Protein AF-A0A7J0FTE4-F1 (afdb_monomer_lite)

pLDDT: mean 81.83, std 13.97, range [27.72, 96.5]

Sequence (304 aa):
MAATTTTPLSLSLQNKEEFRCHACGKIPRGKFAFRCDLCEFGLDVCCASLVPEKVDGVGDGELSYQRLKFVGHEHELLVCYKGIESFEVSCSACELPFQIEDSIYVCLECKLLLHKPCAELPLTINHPFHPRHRLVLFTQIPPGERFTRCKGCLRDFEAGFTYRCVECNFLLGTGCASLVPRKFAFHEHPLALFEKTNFNCSKCRCRKCTSVLRCVLCGFNIHLHCFPDLPEVVVGGRYHRHALRLTKTPVQDYEVESDDAEFYCDKCEQERSLPDPTYSCQEGHYVAHVQCMVSKVTNELAPF

Organism: NCBI:txid165716

Secondary structure (DSSP, 8-state):
------PPEEEEE---TT---TTT-SPPSSSEEEEESSSS-EEEHHHHTEEEPB-TT-TTS---B-EEEETTEEEEEEEEEESSS----B-TTT-PBP-TT--EEEETTTTEEEEHHHHT--SEE--TTSTTSPEEEESSPPTT----B-TTT-PBPSSS-EEEETTTTEEEEHHHHT---EEETTEEEEEEEE-S--PPPTTT-----S-EEE-TTT--EEEGGG-TT--SEEE-TTS--SEEEEE-S---SSSS--TT--EE-TTT--EE-TTS-EEEESSSS-EEEHHHHHTTHHHH----

Structure (mmCIF, N/CA/C/O backbone):
data_AF-A0A7J0FTE4-F1
#
_entry.id   AF-A0A7J0FTE4-F1
#
loop_
_atom_site.group_PDB
_atom_site.id
_atom_site.type_symbol
_atom_site.label_atom_id
_atom_site.label_alt_id
_atom_site.label_comp_id
_atom_site.label_asym_id
_atom_site.label_entity_id
_atom_site.label_seq_id
_atom_site.pdbx_PDB_ins_code
_atom_site.Cartn_x
_atom_site.Cartn_y
_atom_site.Cartn_z
_atom_site.occupancy
_atom_site.B_iso_or_equiv
_atom_site.auth_seq_id
_atom_site.auth_comp_id
_atom_site.auth_asym_id
_atom_site.auth_atom_id
_atom_site.pdbx_PDB_model_num
ATOM 1 N N . MET A 1 1 ? -36.943 3.111 28.826 1.00 32.03 1 MET A N 1
ATOM 2 C CA . MET A 1 1 ? -36.146 4.277 28.401 1.00 32.03 1 MET A CA 1
ATOM 3 C C . MET A 1 1 ? -34.885 4.306 29.248 1.00 32.03 1 MET A C 1
ATOM 5 O O . MET A 1 1 ? -34.926 4.804 30.364 1.00 32.03 1 MET A O 1
ATOM 9 N N . ALA A 1 2 ? -33.814 3.655 28.794 1.00 28.86 2 ALA A N 1
ATOM 10 C CA . ALA A 1 2 ? -32.515 3.783 29.444 1.00 28.86 2 ALA A CA 1
ATOM 11 C C . ALA A 1 2 ? -31.840 5.003 28.819 1.00 28.86 2 ALA A C 1
ATOM 13 O O . ALA A 1 2 ? -31.528 4.982 27.634 1.00 28.86 2 ALA A O 1
ATOM 14 N N . ALA A 1 3 ? -31.697 6.082 29.586 1.00 30.34 3 ALA A N 1
ATOM 15 C CA . ALA A 1 3 ? -30.888 7.213 29.166 1.00 30.34 3 ALA A CA 1
ATOM 16 C C . ALA A 1 3 ? -29.463 6.697 28.930 1.00 30.34 3 ALA A C 1
ATOM 18 O O . ALA A 1 3 ? -28.827 6.194 29.857 1.00 30.34 3 ALA A O 1
ATOM 19 N N . THR A 1 4 ? -28.970 6.778 27.697 1.00 38.91 4 THR A N 1
ATOM 20 C CA . THR A 1 4 ? -27.554 6.578 27.396 1.00 38.91 4 THR A CA 1
ATOM 21 C C . THR A 1 4 ? -26.787 7.714 28.058 1.00 38.91 4 THR A C 1
ATOM 23 O O . THR A 1 4 ? -26.637 8.796 27.495 1.00 38.91 4 THR A O 1
ATOM 26 N N . THR A 1 5 ? -26.357 7.506 29.300 1.00 43.00 5 THR A N 1
ATOM 27 C CA . THR A 1 5 ? -25.482 8.433 30.012 1.00 43.00 5 THR A CA 1
ATOM 28 C C . THR A 1 5 ? -24.160 8.505 29.260 1.00 43.00 5 THR A C 1
ATOM 30 O O . THR A 1 5 ? -23.347 7.585 29.332 1.00 43.00 5 THR A O 1
ATOM 33 N N . THR A 1 6 ? -23.950 9.585 28.508 1.00 57.72 6 THR A N 1
ATOM 34 C CA . THR A 1 6 ? -22.661 9.897 27.891 1.00 57.72 6 THR A CA 1
ATOM 35 C C . THR A 1 6 ? -21.681 10.260 28.998 1.00 57.72 6 THR A C 1
ATOM 37 O O . THR A 1 6 ? -21.724 11.361 29.547 1.00 57.72 6 THR A O 1
ATOM 40 N N . THR A 1 7 ? -20.822 9.321 29.373 1.00 63.66 7 THR A N 1
ATOM 41 C CA . THR A 1 7 ? -19.751 9.567 30.340 1.00 63.66 7 THR A CA 1
ATOM 42 C C . THR A 1 7 ? -18.600 10.277 29.630 1.00 63.66 7 THR A C 1
ATOM 44 O O . THR A 1 7 ? -18.080 9.721 28.657 1.00 63.66 7 THR A O 1
ATOM 47 N N . PRO A 1 8 ? -18.204 11.487 30.058 1.00 75.38 8 PRO A N 1
ATOM 48 C CA . PRO A 1 8 ? -17.122 12.220 29.413 1.00 75.38 8 PRO A CA 1
ATOM 49 C C . PRO A 1 8 ? -15.786 11.489 29.593 1.00 75.38 8 PRO A C 1
ATOM 51 O O . PRO A 1 8 ? -15.567 10.806 30.593 1.00 75.38 8 PRO A O 1
ATOM 54 N N . LEU A 1 9 ? -14.891 11.641 28.617 1.00 82.44 9 LEU A N 1
ATOM 55 C CA . LEU A 1 9 ? -13.509 11.185 28.741 1.00 82.44 9 LEU A CA 1
ATOM 56 C C . LEU A 1 9 ? -12.659 12.289 29.368 1.00 82.44 9 LEU A C 1
ATOM 58 O O . LEU A 1 9 ? -12.754 13.451 28.967 1.00 82.44 9 LEU A O 1
ATOM 62 N N . SER A 1 10 ? -11.794 11.918 30.305 1.00 85.44 10 SER A N 1
ATOM 63 C CA . SER A 1 10 ? -10.824 12.808 30.934 1.00 85.44 10 SER A CA 1
ATOM 64 C C . SER A 1 10 ? -9.456 12.671 30.251 1.00 85.44 10 SER A C 1
ATOM 66 O O . SER A 1 10 ? -9.029 11.580 29.858 1.00 85.44 10 SER A O 1
ATOM 68 N N . LEU A 1 11 ? -8.754 13.793 30.061 1.00 87.56 11 LEU A N 1
ATOM 69 C CA . LEU A 1 11 ? -7.378 13.777 29.565 1.00 87.56 11 LEU A CA 1
ATOM 70 C C . LEU A 1 11 ? -6.446 13.373 30.710 1.00 87.56 11 LEU A C 1
ATOM 72 O O . LEU A 1 11 ? -6.420 14.026 31.752 1.00 87.56 11 LEU A O 1
ATOM 76 N N . SER A 1 12 ? -5.655 12.321 30.509 1.00 82.00 12 SER A N 1
ATOM 77 C CA . SER A 1 12 ? -4.765 11.776 31.538 1.00 82.00 12 SER A CA 1
ATOM 78 C C . SER A 1 12 ? -3.353 11.519 31.010 1.00 82.00 12 SER A C 1
ATOM 80 O O . SER A 1 12 ? -3.147 11.263 29.818 1.00 82.00 12 SER A O 1
ATOM 82 N N . LEU A 1 13 ? -2.371 11.588 31.916 1.00 79.12 13 LEU A N 1
ATOM 83 C CA . LEU A 1 13 ? -0.984 11.226 31.629 1.00 79.12 13 LEU A CA 1
ATOM 84 C C . LEU A 1 13 ? -0.836 9.694 31.604 1.00 79.12 13 LEU A C 1
ATOM 86 O O . LEU A 1 13 ? -1.274 8.988 32.516 1.00 79.12 13 LEU A O 1
ATOM 90 N N . GLN A 1 14 ? -0.202 9.165 30.562 1.00 68.94 14 GLN A N 1
ATOM 91 C CA . GLN A 1 14 ? 0.113 7.752 30.430 1.00 68.94 14 GLN A CA 1
ATOM 92 C C . GLN A 1 14 ? 1.360 7.404 31.237 1.00 68.94 14 GLN A C 1
ATOM 94 O O . GLN A 1 14 ? 2.480 7.689 30.827 1.00 68.94 14 GLN A O 1
ATOM 99 N N . ASN A 1 15 ? 1.150 6.722 32.361 1.00 65.00 15 ASN A N 1
ATOM 100 C CA . ASN A 1 15 ? 2.228 6.173 33.189 1.00 65.00 15 ASN A CA 1
ATOM 101 C C . ASN A 1 15 ? 2.544 4.696 32.875 1.00 65.00 15 ASN A C 1
ATOM 103 O O . ASN A 1 15 ? 3.344 4.090 33.578 1.00 65.00 15 ASN A O 1
ATOM 107 N N . LYS A 1 16 ? 1.887 4.089 31.875 1.00 56.56 16 LYS A N 1
ATOM 108 C CA . LYS A 1 16 ? 2.019 2.661 31.537 1.00 56.56 16 LYS A CA 1
ATOM 109 C C . LYS A 1 16 ? 2.320 2.471 30.053 1.00 56.56 16 LYS A C 1
ATOM 111 O O . LYS A 1 16 ? 1.592 3.006 29.224 1.00 56.56 16 LYS A O 1
ATOM 116 N N . GLU A 1 17 ? 3.304 1.627 29.753 1.00 59.12 17 GLU A N 1
ATOM 117 C CA . GLU A 1 17 ? 3.683 1.199 28.394 1.00 59.12 17 GLU A CA 1
ATOM 118 C C . GLU A 1 17 ? 2.654 0.250 27.730 1.00 59.12 17 GLU A C 1
ATOM 120 O O . GLU A 1 17 ? 2.786 -0.089 26.559 1.00 59.12 17 GLU A O 1
ATOM 125 N N . GLU A 1 18 ? 1.597 -0.164 28.443 1.00 70.50 18 GLU A N 1
ATOM 126 C CA . GLU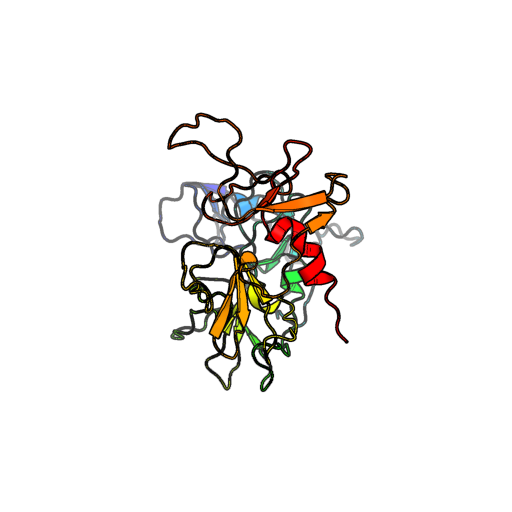 A 1 18 ? 0.667 -1.219 27.996 1.00 70.50 18 GLU A CA 1
ATOM 127 C C . GLU A 1 18 ? -0.678 -0.726 27.429 1.00 70.50 18 GLU A C 1
ATOM 129 O O . GLU A 1 18 ? -1.496 -1.533 26.984 1.00 70.50 18 GLU A O 1
ATOM 134 N N . PHE A 1 19 ? -0.963 0.581 27.430 1.00 84.31 19 PHE A N 1
ATOM 135 C CA . PHE A 1 19 ? -2.248 1.059 26.911 1.00 84.31 19 PHE A CA 1
ATOM 136 C C . PHE A 1 19 ? -2.304 0.988 25.379 1.00 84.31 19 PHE A C 1
ATOM 138 O O . PHE A 1 19 ? -1.463 1.552 24.678 1.00 84.31 19 PHE A O 1
ATOM 145 N N . ARG A 1 20 ? -3.372 0.381 24.854 1.00 89.88 20 ARG A N 1
ATOM 146 C CA . ARG A 1 20 ? -3.725 0.415 23.431 1.00 89.88 20 ARG A CA 1
ATOM 147 C C . ARG A 1 20 ? -4.990 1.230 23.223 1.00 89.88 20 ARG A C 1
ATOM 149 O O . ARG A 1 20 ? -5.983 1.033 23.922 1.00 89.88 20 ARG A O 1
ATOM 156 N N . CYS A 1 21 ? -4.961 2.112 22.231 1.00 91.81 21 CYS A N 1
ATOM 157 C CA . CYS A 1 21 ? -6.126 2.893 21.847 1.00 91.81 21 CYS A CA 1
ATOM 158 C C . CYS A 1 21 ? -7.290 1.976 21.443 1.00 91.81 21 CYS A C 1
ATOM 160 O O . CYS A 1 21 ? -7.109 1.043 20.658 1.00 91.81 21 CYS A O 1
ATOM 162 N N . HIS A 1 22 ? -8.492 2.260 21.944 1.00 93.06 22 HIS A N 1
ATOM 163 C CA . HIS A 1 22 ? -9.689 1.478 21.629 1.00 93.06 22 HIS A CA 1
ATOM 164 C C . HIS A 1 22 ? -10.230 1.721 20.217 1.00 93.06 22 HIS A C 1
ATOM 166 O O . HIS A 1 22 ? -10.986 0.894 19.728 1.00 93.06 22 HIS A O 1
ATOM 172 N N . ALA A 1 23 ? -9.823 2.795 19.537 1.00 93.44 23 ALA A N 1
ATOM 173 C CA . ALA A 1 23 ? -10.212 3.027 18.148 1.00 93.44 23 ALA A CA 1
ATOM 174 C C . ALA A 1 23 ? -9.241 2.392 17.144 1.00 93.44 23 ALA A C 1
ATOM 176 O O . ALA A 1 23 ? -9.689 1.750 16.204 1.00 93.44 23 ALA A O 1
ATOM 177 N N . CYS A 1 24 ? -7.923 2.542 17.329 1.00 92.19 24 CYS A N 1
ATOM 178 C CA . CYS A 1 24 ? -6.931 2.094 16.339 1.00 92.19 24 CYS A CA 1
ATOM 179 C C . CYS A 1 24 ? -6.069 0.897 16.765 1.00 92.19 24 CYS A C 1
ATOM 181 O O . CYS A 1 24 ? -5.248 0.421 15.982 1.00 92.19 24 CYS A O 1
ATOM 183 N N . GLY A 1 25 ? -6.171 0.450 18.020 1.00 89.81 25 GLY A N 1
ATOM 184 C CA . GLY A 1 25 ? -5.412 -0.686 18.556 1.00 89.81 25 GLY A CA 1
ATOM 185 C C . GLY A 1 25 ? -3.909 -0.433 18.748 1.00 89.81 25 GLY A C 1
ATOM 186 O O . GLY A 1 25 ? -3.205 -1.297 19.288 1.00 89.81 25 GLY A O 1
ATOM 187 N N . LYS A 1 26 ? -3.405 0.736 18.332 1.00 87.75 26 LYS A N 1
ATOM 188 C CA . LYS A 1 26 ? -1.998 1.136 18.456 1.00 87.75 26 LYS A CA 1
ATOM 189 C C . LYS A 1 26 ? -1.695 1.659 19.859 1.00 87.75 26 LYS A C 1
ATOM 191 O O . LYS A 1 26 ? -2.575 2.152 20.568 1.00 87.75 26 LYS A O 1
ATOM 196 N N . ILE A 1 27 ? -0.428 1.545 20.244 1.00 86.50 27 ILE A N 1
ATOM 197 C CA . ILE A 1 27 ? 0.107 2.199 21.440 1.00 86.50 27 ILE A CA 1
ATOM 198 C C . ILE A 1 27 ? 0.289 3.688 21.096 1.00 86.50 27 ILE A C 1
ATOM 200 O O . ILE A 1 27 ? 0.884 3.985 20.054 1.00 86.50 27 ILE A O 1
ATOM 204 N N . PRO A 1 28 ? -0.242 4.628 21.897 1.00 81.94 28 PRO A N 1
ATOM 205 C CA . PRO A 1 28 ? -0.080 6.055 21.645 1.00 81.94 28 PRO A CA 1
ATOM 206 C C . PRO A 1 28 ? 1.399 6.453 21.620 1.00 81.94 28 PRO A C 1
ATOM 208 O O . PRO A 1 28 ? 2.172 6.036 22.475 1.00 81.94 28 PRO A O 1
ATOM 211 N N . ARG A 1 29 ? 1.791 7.305 20.665 1.00 74.75 29 ARG A N 1
ATOM 212 C CA . ARG A 1 29 ? 3.157 7.860 20.606 1.00 74.75 29 ARG A CA 1
ATOM 213 C C . ARG A 1 29 ? 3.428 8.900 21.699 1.00 74.75 29 ARG A C 1
ATOM 215 O O . ARG A 1 29 ? 4.576 9.131 22.061 1.00 74.75 29 ARG A O 1
ATOM 222 N N . GLY A 1 30 ? 2.379 9.556 22.195 1.00 77.19 30 GLY A N 1
ATOM 223 C CA . GLY A 1 30 ? 2.465 10.624 23.189 1.00 77.19 30 GLY A CA 1
ATOM 224 C C . GLY A 1 30 ? 2.185 10.154 24.615 1.00 77.19 30 GLY A C 1
ATOM 225 O O . GLY A 1 30 ? 1.605 9.098 24.846 1.00 77.19 30 GLY A O 1
ATOM 226 N N . LYS A 1 31 ? 2.525 11.005 25.589 1.00 83.88 31 LYS A N 1
ATOM 227 C CA . LYS A 1 31 ? 2.251 10.768 27.018 1.00 83.88 31 LYS A CA 1
ATOM 228 C C . LYS A 1 31 ? 0.801 11.037 27.423 1.00 83.88 31 LYS A C 1
ATOM 230 O O . LYS A 1 31 ? 0.490 10.944 28.601 1.00 83.88 31 LYS A O 1
ATOM 235 N N . PHE A 1 32 ? -0.076 11.399 26.493 1.00 87.75 32 PHE A N 1
ATOM 236 C CA . PHE A 1 32 ? -1.451 11.792 26.790 1.00 87.75 32 PHE A CA 1
ATOM 237 C C . PHE A 1 32 ? -2.447 10.870 26.096 1.00 87.75 32 PHE A C 1
ATOM 239 O O . PHE A 1 32 ? -2.244 10.465 24.950 1.00 87.75 32 PHE A O 1
ATOM 246 N N . ALA A 1 33 ? -3.533 10.555 26.796 1.00 88.88 33 ALA A N 1
ATOM 247 C CA . ALA A 1 33 ? -4.677 9.837 26.249 1.00 88.88 33 ALA A CA 1
ATOM 248 C C . ALA A 1 33 ? -5.965 10.267 26.956 1.00 88.88 33 ALA A C 1
ATOM 250 O O . ALA A 1 33 ? -5.948 10.655 28.127 1.00 88.88 33 ALA A O 1
ATOM 251 N N . PHE A 1 34 ? -7.080 10.147 26.246 1.00 90.75 34 PHE A N 1
ATOM 252 C CA . PHE A 1 34 ? -8.413 10.324 26.802 1.00 90.75 34 PHE A CA 1
ATOM 253 C C . PHE A 1 34 ? -8.892 8.996 27.375 1.00 90.75 34 PHE A C 1
ATOM 255 O O . PHE A 1 34 ? -8.810 7.972 26.695 1.00 90.75 34 PHE A O 1
ATOM 262 N N . ARG A 1 35 ? -9.369 8.988 28.618 1.00 89.19 35 ARG A N 1
ATOM 263 C CA . ARG A 1 35 ? -9.839 7.773 29.294 1.00 89.19 35 ARG A CA 1
ATOM 264 C C . ARG A 1 35 ? -11.200 7.992 29.924 1.00 89.19 35 ARG A C 1
ATOM 266 O O . ARG A 1 35 ? -11.532 9.100 30.331 1.00 89.19 35 ARG A O 1
ATOM 273 N N . CYS A 1 36 ? -11.993 6.933 29.969 1.00 88.44 36 CYS A N 1
ATOM 274 C CA . CYS A 1 36 ? -13.207 6.921 30.760 1.00 88.44 36 CYS A CA 1
ATOM 275 C C . CYS A 1 36 ? -12.830 6.665 32.220 1.00 88.44 36 CYS A C 1
ATOM 277 O O . CYS A 1 36 ? -12.053 5.761 32.509 1.00 88.44 36 CYS A O 1
ATOM 279 N N . ASP A 1 37 ? -13.408 7.429 33.142 1.00 85.94 37 ASP A N 1
ATOM 280 C CA . ASP A 1 37 ? -13.159 7.224 34.573 1.00 85.94 37 ASP A CA 1
ATOM 281 C C . ASP A 1 37 ? -13.940 6.017 35.131 1.00 85.94 37 ASP A C 1
ATOM 283 O O . ASP A 1 37 ? -13.673 5.560 36.240 1.00 85.94 37 ASP A O 1
ATOM 287 N N . LEU A 1 38 ? -14.908 5.490 34.368 1.00 87.94 38 LEU A N 1
ATOM 288 C CA . LEU A 1 38 ? -15.796 4.403 34.796 1.00 87.94 38 LEU A CA 1
ATOM 289 C C . LEU A 1 38 ? -15.484 3.048 34.149 1.00 87.94 38 LEU A C 1
ATOM 291 O O . LEU A 1 38 ? -15.959 2.022 34.634 1.00 87.94 38 LEU A O 1
ATOM 295 N N . CYS A 1 39 ? -14.729 3.017 33.052 1.00 87.94 39 CYS A N 1
ATOM 296 C CA . CYS A 1 39 ? -14.368 1.778 32.367 1.00 87.94 39 CYS A CA 1
ATOM 297 C C . CYS A 1 39 ? -12.990 1.883 31.710 1.00 87.94 39 CYS A C 1
ATOM 299 O O . CYS A 1 39 ? -12.380 2.944 31.660 1.00 87.94 39 CYS A O 1
ATOM 301 N N . GLU A 1 40 ? -12.496 0.775 31.162 1.00 86.56 40 GLU A N 1
ATOM 302 C CA . GLU A 1 40 ? -11.163 0.721 30.547 1.00 86.56 40 GLU A CA 1
ATOM 303 C C . GLU A 1 40 ? -11.079 1.414 29.179 1.00 86.56 40 GLU A C 1
ATOM 305 O O . GLU A 1 40 ? -10.011 1.452 28.563 1.00 86.56 40 GLU A O 1
ATOM 310 N N . PHE A 1 41 ? -12.187 1.980 28.692 1.00 89.62 41 PHE A N 1
ATOM 311 C CA . PHE A 1 41 ? -12.212 2.660 27.410 1.00 89.62 41 PHE A CA 1
ATOM 312 C C . PHE A 1 41 ? -11.262 3.855 27.413 1.00 89.62 41 PHE A C 1
ATOM 314 O O . PHE A 1 41 ? -11.277 4.714 28.297 1.00 89.62 41 PHE A O 1
ATOM 321 N N . GLY A 1 42 ? -10.466 3.949 26.357 1.00 90.31 42 GLY A N 1
ATOM 322 C CA . GLY A 1 42 ? -9.630 5.110 26.144 1.00 90.31 42 GLY A CA 1
ATOM 323 C C . GLY A 1 42 ? -9.138 5.221 24.718 1.00 90.31 42 GLY A C 1
ATOM 324 O O . GLY A 1 42 ? -8.967 4.224 24.010 1.00 90.31 42 GLY A O 1
ATOM 325 N N . LEU A 1 43 ? -8.849 6.455 24.332 1.00 92.19 43 LEU A N 1
ATOM 326 C CA . LEU A 1 43 ? -8.418 6.850 23.004 1.00 92.19 43 LEU A CA 1
ATOM 327 C C . LEU A 1 43 ? -7.085 7.590 23.085 1.00 92.19 43 LEU A C 1
ATOM 329 O O . LEU A 1 43 ? -6.851 8.387 23.996 1.00 92.19 43 LEU A O 1
ATOM 333 N N . ASP A 1 44 ? -6.210 7.343 22.114 1.00 91.19 44 ASP A N 1
ATOM 334 C CA . ASP A 1 44 ? -5.103 8.264 21.866 1.00 91.19 44 ASP A CA 1
ATOM 335 C C . ASP A 1 44 ? -5.637 9.631 21.399 1.00 91.19 44 ASP A C 1
ATOM 337 O O . ASP A 1 44 ? -6.778 9.743 20.951 1.00 91.19 44 ASP A O 1
ATOM 341 N N . VAL A 1 45 ? -4.811 10.674 21.506 1.00 90.75 45 VAL A N 1
ATOM 342 C CA . VAL A 1 45 ? -5.209 12.053 21.177 1.00 90.75 45 VAL A CA 1
ATOM 343 C C . VAL A 1 45 ? -5.684 12.198 19.725 1.00 90.75 45 VAL A C 1
ATOM 345 O O . VAL A 1 45 ? -6.659 12.907 19.486 1.00 90.75 45 VAL A O 1
ATOM 348 N N . CYS A 1 46 ? -5.062 11.505 18.764 1.00 91.62 46 CYS A N 1
ATOM 349 C CA . CYS A 1 46 ? -5.505 11.547 17.369 1.00 91.62 46 CYS A CA 1
ATOM 350 C C . CYS A 1 46 ? -6.882 10.891 17.233 1.00 91.62 46 CYS A C 1
ATOM 352 O O . CYS A 1 46 ? -7.799 11.500 16.689 1.00 91.62 46 CYS A O 1
ATOM 354 N N . CYS A 1 47 ? -7.077 9.690 17.777 1.00 93.50 47 CYS A N 1
ATOM 355 C CA . CYS A 1 47 ? -8.373 9.014 17.696 1.00 93.50 47 CYS A CA 1
ATOM 356 C C . CYS A 1 47 ? -9.488 9.739 18.462 1.00 93.50 47 CYS A C 1
ATOM 358 O O . CYS A 1 47 ? -10.634 9.700 18.027 1.00 93.50 47 CYS A O 1
ATOM 360 N N . ALA A 1 48 ? -9.173 10.420 19.566 1.00 92.56 48 ALA A N 1
ATOM 361 C CA . ALA A 1 48 ? -10.132 11.245 20.303 1.00 92.56 48 ALA A CA 1
ATOM 362 C C . ALA A 1 48 ? -10.567 12.497 19.523 1.00 92.56 48 ALA A C 1
ATOM 364 O O . ALA A 1 48 ? -11.634 13.039 19.791 1.00 92.56 48 ALA A O 1
ATOM 365 N N . SER A 1 49 ? -9.758 12.944 18.557 1.00 92.12 49 SER A N 1
ATOM 366 C CA . SER A 1 49 ? -10.090 14.069 17.676 1.00 92.12 49 SER A CA 1
ATOM 367 C C . SER A 1 49 ? -10.981 13.692 16.491 1.00 92.12 49 SER A C 1
ATOM 369 O O . SER A 1 49 ? -11.377 14.571 15.729 1.00 92.12 49 SER A O 1
ATOM 371 N N . LEU A 1 50 ? -11.276 12.402 16.293 1.00 93.50 50 LEU A N 1
ATOM 372 C CA . LEU A 1 50 ? -12.175 11.969 15.230 1.00 93.50 50 LEU A CA 1
ATOM 373 C C . LEU A 1 50 ? -13.587 12.455 15.522 1.00 93.50 50 LEU A C 1
ATOM 375 O O . LEU A 1 50 ? -14.120 12.233 16.609 1.00 93.50 50 LEU A O 1
ATOM 379 N N . VAL A 1 51 ? -14.200 13.078 14.524 1.00 92.31 51 VAL A N 1
ATOM 380 C CA . VAL A 1 51 ? -15.559 13.585 14.634 1.00 92.31 51 VAL A CA 1
ATOM 381 C C . VAL A 1 51 ? -16.475 12.685 13.808 1.00 92.31 51 VAL A C 1
ATOM 383 O O . VAL A 1 51 ? -16.281 12.590 12.595 1.00 92.31 51 VAL A O 1
ATOM 386 N N . PRO A 1 52 ? -17.437 11.987 14.434 1.00 92.38 52 PRO A N 1
ATOM 387 C CA . PRO A 1 52 ? -18.395 11.161 13.710 1.00 92.38 52 PRO A CA 1
ATOM 388 C C . PRO A 1 52 ? -19.335 12.003 12.841 1.00 92.38 52 PRO A C 1
ATOM 390 O O . PRO A 1 52 ? -19.839 13.041 13.277 1.00 92.38 52 PRO A O 1
ATOM 393 N N . GLU A 1 53 ? -19.613 11.524 11.632 1.00 91.88 53 GLU A N 1
ATOM 394 C CA . GLU A 1 53 ? -20.591 12.117 10.724 1.00 91.88 53 GLU A CA 1
ATOM 395 C C . GLU A 1 53 ? -22.011 11.902 11.263 1.00 91.88 53 GLU A C 1
ATOM 397 O O . GLU A 1 53 ? -22.407 10.784 11.605 1.00 91.88 53 GLU A O 1
ATOM 402 N N . LYS A 1 54 ? -22.773 12.992 11.380 1.00 89.62 54 LYS A N 1
ATOM 403 C CA . LYS A 1 54 ? -24.156 12.975 11.872 1.00 89.62 54 LYS A CA 1
ATOM 404 C C . LYS A 1 54 ? -25.118 12.705 10.721 1.00 89.62 54 LYS A C 1
ATOM 406 O O . LYS A 1 54 ? -24.891 13.171 9.611 1.00 89.62 54 LYS A O 1
ATOM 411 N N . VAL A 1 55 ? -26.212 12.003 11.006 1.00 84.06 55 VAL A N 1
ATOM 412 C CA . VAL A 1 55 ? -27.318 11.846 10.053 1.00 84.06 55 VAL A CA 1
ATOM 413 C C . VAL A 1 55 ? -28.430 12.824 10.429 1.00 84.06 55 VAL A C 1
ATOM 415 O O . VAL A 1 55 ? -29.023 12.714 11.504 1.00 84.06 55 VAL A O 1
ATOM 418 N N . ASP A 1 56 ? -28.712 13.785 9.551 1.00 71.88 56 ASP A N 1
ATOM 419 C CA . ASP A 1 56 ? -29.844 14.700 9.711 1.00 71.88 56 ASP A CA 1
ATOM 420 C C . ASP A 1 56 ? -31.157 13.942 9.436 1.00 71.88 56 ASP A C 1
ATOM 422 O O . ASP A 1 56 ? -31.320 13.354 8.367 1.00 71.88 56 ASP A O 1
ATOM 426 N N . GLY A 1 57 ? -32.107 13.948 10.384 1.00 60.62 57 GLY A N 1
ATOM 427 C CA . GLY A 1 57 ? -33.478 13.466 10.133 1.00 60.62 57 GLY A CA 1
ATOM 428 C C . GLY A 1 57 ? -34.087 12.439 11.098 1.00 60.62 57 GLY A C 1
ATOM 429 O O . GLY A 1 57 ? -35.163 11.931 10.794 1.00 60.62 57 GLY A O 1
ATOM 430 N N . VAL A 1 58 ? -33.477 12.139 12.251 1.00 54.75 58 VAL A N 1
ATOM 431 C CA . VAL A 1 58 ? -34.142 11.342 13.307 1.00 54.75 58 VAL A CA 1
ATOM 432 C C . VAL A 1 58 ? -34.859 12.308 14.259 1.00 54.75 58 VAL A C 1
ATOM 434 O O . VAL A 1 58 ? -34.223 13.079 14.975 1.00 54.75 58 VAL A O 1
ATOM 437 N N . GLY A 1 59 ? -36.189 12.347 14.179 1.00 51.84 59 GLY A N 1
ATOM 438 C CA . GLY A 1 59 ? -37.080 13.358 14.764 1.00 51.84 59 GLY A CA 1
ATOM 439 C C . GLY A 1 59 ? -37.241 13.351 16.291 1.00 51.84 59 GLY A C 1
ATOM 440 O O . GLY A 1 59 ? -38.291 13.767 16.776 1.00 51.84 59 GLY A O 1
ATOM 441 N N . ASP A 1 60 ? -36.237 12.919 17.055 1.00 51.50 60 ASP A N 1
ATOM 442 C CA . ASP A 1 60 ? -36.436 12.513 18.454 1.00 51.50 60 ASP A CA 1
ATOM 443 C C . ASP A 1 60 ? -35.353 13.046 19.416 1.00 51.50 60 ASP A C 1
ATOM 445 O O . ASP A 1 60 ? -35.323 12.673 20.586 1.00 51.50 60 ASP A O 1
ATOM 449 N N . GLY A 1 61 ? -34.434 13.907 18.959 1.00 57.88 61 GLY A N 1
ATOM 450 C CA . GLY A 1 61 ? -33.341 14.423 19.802 1.00 57.88 61 GLY A CA 1
ATOM 451 C C . GLY A 1 61 ? -32.256 13.391 20.149 1.00 57.88 61 GLY A C 1
ATOM 452 O O . GLY A 1 61 ? -31.371 13.680 20.955 1.00 57.88 61 GLY A O 1
ATOM 453 N N . GLU A 1 62 ? -32.292 12.208 19.533 1.00 60.22 62 GLU A N 1
ATOM 454 C CA . GLU A 1 62 ? -31.272 11.171 19.675 1.00 60.22 62 GLU A CA 1
ATOM 455 C C . GLU A 1 62 ? -30.138 11.416 18.662 1.00 60.22 62 GLU A C 1
ATOM 457 O O . GLU A 1 62 ? -30.363 11.535 17.456 1.00 60.22 62 GLU A O 1
ATOM 462 N N . LEU A 1 63 ? -28.898 11.547 19.149 1.00 64.56 63 LEU A N 1
ATOM 463 C CA . LEU A 1 63 ? -27.717 11.690 18.293 1.00 64.56 63 LEU A CA 1
ATOM 464 C C . LEU A 1 63 ? -27.526 10.402 17.484 1.00 64.56 63 LEU A C 1
ATOM 466 O O . LEU A 1 63 ? -27.118 9.379 18.034 1.00 64.56 63 LEU A O 1
ATOM 470 N N . SER A 1 64 ? -27.782 10.464 16.178 1.00 80.75 64 SER A N 1
ATOM 471 C CA . SER A 1 64 ? -27.504 9.365 15.255 1.00 80.75 64 SER A CA 1
ATOM 472 C C . SER A 1 64 ? -26.264 9.666 14.409 1.00 80.75 64 SER A C 1
ATOM 474 O O . SER A 1 64 ? -26.064 10.786 13.931 1.00 80.75 64 SER A O 1
ATOM 476 N N . TYR A 1 65 ? -25.407 8.658 14.257 1.00 86.31 65 TYR A N 1
ATOM 477 C CA . TYR A 1 65 ? -24.166 8.741 13.489 1.00 86.31 65 TYR A CA 1
ATOM 478 C C . TYR A 1 65 ? -24.224 7.797 12.299 1.00 86.31 65 TYR A C 1
ATOM 480 O O . TYR A 1 65 ? -24.811 6.713 12.393 1.00 86.31 65 TYR A O 1
ATOM 488 N N . GLN A 1 66 ? -23.594 8.186 11.193 1.00 89.44 66 GLN A N 1
ATOM 489 C CA . GLN A 1 66 ? -23.582 7.369 9.992 1.00 89.44 66 GLN A CA 1
ATOM 490 C C . GLN A 1 66 ? -22.804 6.070 10.235 1.00 89.44 66 GLN A C 1
ATOM 492 O O . GLN A 1 66 ? -21.642 6.078 10.650 1.00 89.44 66 GLN A O 1
ATOM 497 N N . ARG A 1 67 ? -23.470 4.944 9.961 1.00 90.12 67 ARG A N 1
ATOM 498 C CA . ARG A 1 67 ? -22.942 3.584 10.097 1.00 90.12 67 ARG A CA 1
ATOM 499 C C . ARG A 1 67 ? -23.143 2.819 8.799 1.00 90.12 67 ARG A C 1
ATOM 501 O O . ARG A 1 67 ? -24.212 2.893 8.197 1.00 90.12 67 ARG A O 1
ATOM 508 N N . LEU A 1 68 ? -22.122 2.085 8.372 1.00 89.94 68 LEU A N 1
ATOM 509 C CA . LEU A 1 68 ? -22.125 1.354 7.106 1.00 89.94 68 LEU A CA 1
ATOM 510 C C . LEU A 1 68 ? -21.693 -0.099 7.312 1.00 89.94 68 LEU A C 1
ATOM 512 O O . LEU A 1 68 ? -20.749 -0.376 8.050 1.00 89.94 68 LEU A O 1
ATOM 516 N N . LYS A 1 69 ? -22.376 -1.030 6.637 1.00 88.12 69 LYS A N 1
ATOM 517 C CA . LYS A 1 69 ? -22.007 -2.454 6.590 1.00 88.12 69 LYS A CA 1
ATOM 518 C C . LYS A 1 69 ? -21.282 -2.755 5.290 1.00 88.12 69 LYS A C 1
ATOM 520 O O . LYS A 1 69 ? -21.745 -2.352 4.225 1.00 88.12 69 LYS A O 1
ATOM 525 N N . PHE A 1 70 ? -20.203 -3.523 5.375 1.00 84.31 70 PHE A N 1
ATOM 526 C CA . PHE A 1 70 ? -19.441 -3.959 4.210 1.00 84.31 70 PHE A CA 1
ATOM 527 C C . PHE A 1 70 ? -19.369 -5.477 4.169 1.00 84.31 70 PHE A C 1
ATOM 529 O O . PHE A 1 70 ? -19.190 -6.129 5.188 1.00 84.31 70 PHE A O 1
ATOM 536 N N . VAL A 1 71 ? -19.467 -6.057 2.973 1.00 77.12 71 VAL A N 1
ATOM 537 C CA . VAL A 1 71 ? -19.451 -7.520 2.786 1.00 77.12 71 VAL A CA 1
ATOM 538 C C . VAL A 1 71 ? -18.169 -8.152 3.345 1.00 77.12 71 VAL A C 1
ATOM 540 O O . VAL A 1 71 ? -18.195 -9.284 3.812 1.00 77.12 71 VAL A O 1
ATOM 543 N N . GLY A 1 72 ? -17.054 -7.415 3.326 1.00 73.38 72 GLY A N 1
ATOM 544 C CA . GLY A 1 72 ? -15.760 -7.868 3.833 1.00 73.38 72 GLY A CA 1
ATOM 545 C C . GLY A 1 72 ? -15.527 -7.704 5.334 1.00 73.38 72 GLY A C 1
ATOM 546 O O . GLY A 1 72 ? -14.441 -8.043 5.807 1.00 73.38 72 GLY A O 1
ATOM 547 N N . HIS A 1 73 ? -16.495 -7.163 6.078 1.00 84.88 73 HIS A N 1
ATOM 548 C CA . HIS A 1 73 ? -16.326 -6.840 7.489 1.00 84.88 73 HIS A CA 1
ATOM 549 C C . HIS A 1 73 ? -17.631 -7.000 8.278 1.00 84.88 73 HIS A C 1
ATOM 551 O O . HIS A 1 73 ? -18.630 -6.363 7.968 1.00 84.88 73 HIS A O 1
ATOM 557 N N . GLU A 1 74 ? -17.617 -7.835 9.317 1.00 86.31 74 GLU A N 1
ATOM 558 C CA . GLU A 1 74 ? -18.835 -8.216 10.050 1.00 86.31 74 GLU A CA 1
ATOM 559 C C . GLU A 1 74 ? -19.465 -7.069 10.856 1.00 86.31 74 GLU A C 1
ATOM 561 O O . GLU A 1 74 ? -20.685 -7.035 11.025 1.00 86.31 74 GLU A O 1
ATOM 566 N N . HIS A 1 75 ? -18.658 -6.122 11.340 1.00 90.50 75 HIS A N 1
ATOM 567 C CA . HIS A 1 75 ? -19.126 -5.003 12.157 1.00 90.50 75 HIS A CA 1
ATOM 568 C C . HIS A 1 75 ? -19.524 -3.794 11.303 1.00 90.50 75 HIS A C 1
ATOM 570 O O . HIS A 1 75 ? -18.985 -3.554 10.222 1.00 90.50 75 HIS A O 1
ATOM 576 N N . GLU A 1 76 ? -20.454 -2.990 11.813 1.00 92.06 76 GLU A N 1
ATOM 577 C CA . GLU A 1 76 ? -20.753 -1.682 11.232 1.00 92.06 76 GLU A CA 1
ATOM 578 C C . GLU A 1 76 ? -19.584 -0.720 11.452 1.00 92.06 76 GLU A C 1
ATOM 580 O O . GLU A 1 76 ? -19.061 -0.609 12.561 1.00 92.06 76 GLU A O 1
ATOM 585 N N . LEU A 1 77 ? -19.206 0.020 10.411 1.00 93.69 77 LEU A N 1
ATOM 586 C CA . LEU A 1 77 ? -18.192 1.062 10.509 1.00 93.69 77 LEU A CA 1
ATOM 587 C C . LEU A 1 77 ? -18.848 2.428 10.673 1.00 93.69 77 LEU A C 1
ATOM 589 O O . LEU A 1 77 ? -19.733 2.795 9.900 1.00 93.69 77 LEU A O 1
ATOM 593 N N . LEU A 1 78 ? -18.375 3.181 11.662 1.00 95.19 78 LEU A N 1
ATOM 594 C CA . LEU A 1 78 ? -18.673 4.597 11.829 1.00 95.19 78 LEU A CA 1
ATOM 595 C C . LEU A 1 78 ? -17.911 5.409 10.786 1.00 95.19 78 LEU A C 1
ATOM 597 O O . LEU A 1 78 ? -16.722 5.173 10.571 1.00 95.19 78 LEU A O 1
ATOM 601 N N . VAL A 1 79 ? -18.577 6.383 10.175 1.00 95.75 79 VAL A N 1
ATOM 602 C CA . VAL A 1 79 ? -17.912 7.356 9.304 1.00 95.75 79 VAL A CA 1
ATOM 603 C C . VAL A 1 79 ? -17.479 8.546 10.152 1.00 95.75 79 VAL A C 1
ATOM 605 O O . VAL A 1 79 ? -18.293 9.152 10.846 1.00 95.75 79 VAL A O 1
ATOM 608 N N . CYS A 1 80 ? -16.188 8.860 10.122 1.00 95.19 80 CYS A N 1
ATOM 609 C CA . CYS A 1 80 ? -15.591 9.965 10.861 1.00 95.19 80 CYS A CA 1
ATOM 610 C C . CYS A 1 80 ? -14.741 10.844 9.941 1.00 95.19 80 CYS A C 1
ATOM 612 O O . CYS A 1 80 ? -14.257 10.401 8.901 1.00 95.19 80 CYS A O 1
ATOM 614 N N . TYR A 1 81 ? -14.474 12.068 10.374 1.00 93.00 81 TYR A N 1
ATOM 615 C CA . TYR A 1 81 ? -13.482 12.961 9.781 1.00 93.00 81 TYR A CA 1
ATOM 616 C C . TYR A 1 81 ? -12.474 13.411 10.837 1.00 93.00 81 TYR A C 1
ATOM 618 O O . TYR A 1 81 ? -12.682 13.260 12.045 1.00 93.00 81 TYR A O 1
ATOM 626 N N . LYS A 1 82 ? -11.338 13.936 10.381 1.00 91.62 82 LYS A N 1
ATOM 627 C CA . LYS A 1 82 ? -10.300 14.452 11.273 1.00 91.62 82 LYS A CA 1
ATOM 628 C C . LYS A 1 82 ? -10.750 15.769 11.899 1.00 91.62 82 LYS A C 1
ATOM 630 O O . LYS A 1 82 ? -11.144 16.686 11.186 1.00 91.62 82 LYS A O 1
ATOM 635 N N . GLY A 1 83 ? -10.625 15.885 13.218 1.00 87.19 83 GLY A N 1
ATOM 636 C CA . GLY A 1 83 ? -10.781 17.156 13.933 1.00 87.19 83 GLY A CA 1
ATOM 637 C C . GLY A 1 83 ? -9.484 17.958 14.078 1.00 87.19 83 GLY A C 1
ATOM 638 O O . GLY A 1 83 ? -9.514 19.058 14.621 1.00 87.19 83 GLY A O 1
ATOM 639 N N . ILE A 1 84 ? -8.347 17.417 13.625 1.00 86.62 84 ILE A N 1
ATOM 640 C CA . ILE A 1 84 ? -7.022 18.053 13.673 1.00 86.62 84 ILE A CA 1
ATOM 641 C C . ILE A 1 84 ? -6.271 17.833 12.358 1.00 86.62 84 ILE A C 1
ATOM 643 O O . ILE A 1 84 ? -6.441 16.805 11.703 1.00 86.62 84 ILE A O 1
ATOM 647 N N . GLU A 1 85 ? -5.395 18.771 11.998 1.00 83.25 85 GLU A N 1
ATOM 648 C CA . GLU A 1 85 ? -4.559 18.658 10.794 1.00 83.25 85 GLU A CA 1
ATOM 649 C C . GLU A 1 85 ? -3.497 17.558 10.936 1.00 83.25 85 GLU A C 1
ATOM 651 O O . GLU A 1 85 ? -3.334 16.714 10.051 1.00 83.25 85 GLU A O 1
ATOM 656 N N . SER A 1 86 ? -2.804 17.526 12.079 1.00 84.88 86 SER A N 1
ATOM 657 C CA . SER A 1 86 ? -1.767 16.532 12.365 1.00 84.88 86 SER A CA 1
ATOM 658 C C . SER A 1 86 ? -2.381 15.229 12.877 1.00 84.88 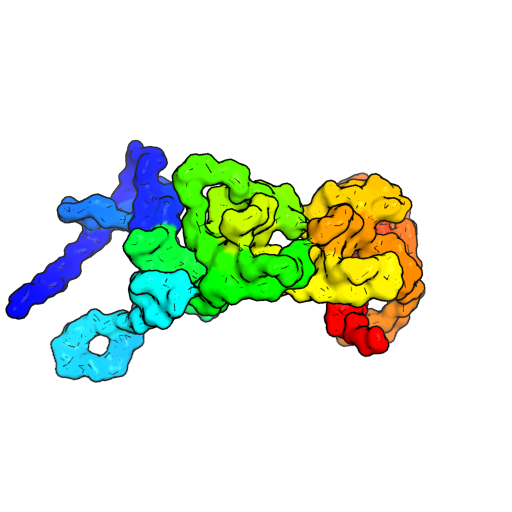86 SER A C 1
ATOM 660 O O . SER A 1 86 ? -2.573 15.034 14.077 1.00 84.88 86 SER A O 1
ATOM 662 N N . PHE A 1 87 ? -2.719 14.336 11.948 1.00 87.44 87 PHE A N 1
ATOM 663 C CA . PHE A 1 87 ? -3.279 13.019 12.244 1.00 87.44 87 PHE A CA 1
ATOM 664 C C . PHE A 1 87 ? -2.296 11.911 11.847 1.00 87.44 87 PHE A C 1
ATOM 666 O O . PHE A 1 87 ? -2.230 11.501 10.689 1.00 87.44 87 PHE A O 1
ATOM 673 N N . GLU A 1 88 ? -1.532 11.405 12.818 1.00 87.50 88 GLU A N 1
ATOM 674 C CA . GLU A 1 88 ? -0.432 10.451 12.581 1.00 87.50 88 GLU A CA 1
ATOM 675 C C . GLU A 1 88 ? -0.849 8.967 12.591 1.00 87.50 88 GLU A C 1
ATOM 677 O O . GLU A 1 88 ? -0.005 8.067 12.659 1.00 87.50 88 GLU A O 1
ATOM 682 N N . VAL A 1 89 ? -2.148 8.666 12.545 1.00 90.81 89 VAL A N 1
ATOM 683 C CA . VAL A 1 89 ? -2.624 7.279 12.494 1.00 90.81 89 VAL A CA 1
ATOM 684 C C . VAL A 1 89 ? -2.835 6.870 11.041 1.00 90.81 89 VAL A C 1
ATOM 686 O O . VAL A 1 89 ? -3.721 7.387 10.382 1.00 90.81 89 VAL A O 1
ATOM 689 N N . SER A 1 90 ? -2.051 5.917 10.535 1.00 92.38 90 SER A N 1
ATOM 690 C CA . SER A 1 90 ? -2.270 5.339 9.198 1.00 92.38 90 SER A CA 1
ATOM 691 C C . SER A 1 90 ? -3.407 4.319 9.161 1.00 92.38 90 SER A C 1
ATOM 693 O O . SER A 1 90 ? -3.691 3.674 10.178 1.00 92.38 90 SER A O 1
ATOM 695 N N . CYS A 1 91 ? -3.969 4.110 7.969 1.00 93.38 91 CYS A N 1
ATOM 696 C CA . CYS A 1 91 ? -4.986 3.099 7.707 1.00 93.38 91 CYS A CA 1
ATOM 697 C C . CYS A 1 91 ? -4.513 1.686 8.081 1.00 93.38 91 CYS A C 1
ATOM 699 O O . CYS A 1 91 ? -3.417 1.264 7.712 1.00 93.38 91 CYS A O 1
ATOM 701 N N . SER A 1 92 ? -5.372 0.925 8.762 1.00 91.69 92 SER A N 1
ATOM 702 C CA . SER A 1 92 ? -5.087 -0.439 9.218 1.00 91.69 92 SER A CA 1
ATOM 703 C C . SER A 1 92 ? -4.966 -1.473 8.091 1.00 91.69 92 SER A C 1
ATOM 705 O O . SER A 1 92 ? -4.497 -2.574 8.353 1.00 91.69 92 SER A O 1
ATOM 707 N N . ALA A 1 93 ? -5.383 -1.157 6.860 1.00 91.00 93 ALA A N 1
ATOM 708 C CA . ALA A 1 93 ? -5.360 -2.093 5.732 1.00 91.00 93 ALA A CA 1
ATOM 709 C C . ALA A 1 93 ? -4.208 -1.859 4.746 1.00 91.00 93 ALA A C 1
ATOM 711 O O . ALA A 1 93 ? -3.588 -2.825 4.298 1.00 91.00 93 ALA A O 1
ATOM 712 N N . CYS A 1 94 ? -3.950 -0.602 4.371 1.00 89.81 94 CYS A N 1
ATOM 713 C CA . CYS A 1 94 ? -2.921 -0.235 3.390 1.00 89.81 94 CYS A CA 1
ATOM 714 C C . CYS A 1 94 ? -1.681 0.418 4.010 1.00 89.81 94 CYS A C 1
ATOM 716 O O . CYS A 1 94 ? -0.708 0.647 3.298 1.00 89.81 94 CYS A O 1
ATOM 718 N N . GLU A 1 95 ? -1.728 0.735 5.309 1.00 88.62 95 GLU A N 1
ATOM 719 C CA . GLU A 1 95 ? -0.650 1.376 6.075 1.00 88.62 95 GLU A CA 1
ATOM 720 C C . GLU A 1 95 ? -0.280 2.796 5.607 1.00 88.62 95 GLU A C 1
ATOM 722 O O . GLU A 1 95 ? 0.630 3.420 6.155 1.00 88.62 95 GLU A O 1
ATOM 727 N N . LEU A 1 96 ? -1.030 3.355 4.654 1.00 90.12 96 LEU A N 1
ATOM 728 C CA . LEU A 1 96 ? -0.856 4.724 4.183 1.00 90.12 96 LEU A CA 1
ATOM 729 C C . LEU A 1 96 ? -1.542 5.733 5.120 1.00 90.12 96 LEU A C 1
ATOM 731 O O . LEU A 1 96 ? -2.562 5.407 5.744 1.00 90.12 96 LEU A O 1
ATOM 735 N N . PRO A 1 97 ? -1.001 6.960 5.230 1.00 92.75 97 PRO A N 1
ATOM 736 C CA . PRO A 1 97 ? -1.634 8.026 5.993 1.00 92.75 97 PRO A CA 1
ATOM 737 C C . PRO A 1 97 ? -2.963 8.447 5.354 1.00 92.75 97 PRO A C 1
ATOM 739 O O . PRO A 1 97 ? -3.150 8.355 4.139 1.00 92.75 97 PRO A O 1
ATOM 742 N N . PHE A 1 98 ? -3.875 8.953 6.179 1.00 93.00 98 PHE A N 1
ATOM 743 C CA . PHE A 1 98 ? -5.078 9.629 5.698 1.00 93.00 98 PHE A CA 1
ATOM 744 C C . PHE A 1 98 ? -4.723 11.030 5.200 1.00 93.00 98 PHE A C 1
ATOM 746 O O . PHE A 1 98 ? -3.951 11.733 5.856 1.00 93.00 98 PHE A O 1
ATOM 753 N N . GLN A 1 99 ? -5.319 11.464 4.098 1.00 90.12 99 GLN A N 1
ATOM 754 C CA . GLN A 1 99 ? -5.269 12.841 3.606 1.00 90.12 99 GLN A CA 1
ATOM 755 C C . GLN A 1 99 ? -6.281 13.723 4.351 1.00 90.12 99 GLN A C 1
ATOM 757 O O . GLN A 1 99 ? -6.994 13.248 5.236 1.00 90.12 99 GLN A O 1
ATOM 762 N N . ILE A 1 100 ? -6.278 15.033 4.096 1.00 83.69 100 ILE A N 1
ATOM 763 C CA . ILE A 1 100 ? -7.146 15.995 4.805 1.00 83.69 100 ILE A CA 1
ATOM 764 C C . ILE A 1 100 ? -8.628 15.736 4.498 1.00 83.69 100 ILE A C 1
ATOM 766 O O . ILE A 1 100 ? -9.455 15.769 5.401 1.00 83.69 100 ILE A O 1
ATOM 770 N N . GLU A 1 101 ? -8.943 15.419 3.244 1.00 85.81 101 GLU A N 1
ATOM 771 C CA . GLU A 1 101 ? -10.312 15.224 2.749 1.00 85.81 101 GLU A CA 1
ATOM 772 C C . GLU A 1 101 ? -10.841 13.792 2.958 1.00 85.81 101 GLU A C 1
ATOM 774 O O . GLU A 1 101 ? -11.978 13.489 2.603 1.00 85.81 101 GLU A O 1
ATOM 779 N N . ASP A 1 102 ? -10.029 12.893 3.523 1.00 90.19 102 ASP A N 1
ATOM 780 C CA . ASP A 1 102 ? -10.415 11.495 3.692 1.00 90.19 102 ASP A CA 1
ATOM 781 C C . ASP A 1 102 ? -11.470 11.334 4.793 1.00 90.19 102 ASP A C 1
ATOM 783 O O . ASP A 1 102 ? -11.235 11.652 5.963 1.00 90.19 102 ASP A O 1
ATOM 787 N N . SER A 1 103 ? -12.592 10.700 4.449 1.00 93.75 103 SER A N 1
ATOM 788 C CA . SER A 1 103 ? -13.454 10.052 5.438 1.00 93.75 103 SER A CA 1
ATOM 789 C C . SER A 1 103 ? -12.761 8.806 6.002 1.00 93.75 103 SER A C 1
ATOM 791 O O . SER A 1 103 ? -12.226 7.972 5.262 1.00 93.75 103 SER A O 1
ATOM 793 N N . ILE A 1 104 ? -12.819 8.649 7.320 1.00 96.31 104 ILE A N 1
ATOM 794 C CA . ILE A 1 104 ? -12.203 7.562 8.076 1.00 96.31 104 ILE A CA 1
ATOM 795 C C . ILE A 1 104 ? -13.300 6.619 8.556 1.00 96.31 104 ILE A C 1
ATOM 797 O O . ILE A 1 104 ? -14.193 7.009 9.302 1.00 96.31 104 ILE A O 1
ATOM 801 N N . TYR A 1 105 ? -13.203 5.360 8.146 1.00 95.88 105 TYR A N 1
ATOM 802 C CA . TYR A 1 105 ? -14.157 4.315 8.488 1.00 95.88 105 TYR A CA 1
ATOM 803 C C . TYR A 1 105 ? -13.638 3.577 9.716 1.00 95.88 105 TYR A C 1
ATOM 805 O O . TYR A 1 105 ? -12.595 2.921 9.659 1.00 95.88 105 TYR A O 1
ATOM 813 N N . VAL A 1 106 ? -14.342 3.721 10.835 1.00 95.62 106 VAL A N 1
ATOM 814 C CA . VAL A 1 106 ? -13.900 3.260 12.151 1.00 95.62 106 VAL A CA 1
ATOM 815 C C . VAL A 1 106 ? -14.733 2.068 12.596 1.00 95.62 106 VAL A C 1
ATOM 817 O O . VAL A 1 106 ? -15.947 2.179 12.749 1.00 95.62 106 VAL A O 1
ATOM 820 N N . CYS A 1 107 ? -14.077 0.945 12.875 1.00 94.31 107 CYS A N 1
ATOM 821 C CA . CYS A 1 107 ? -14.669 -0.156 13.631 1.00 94.31 107 CYS A CA 1
ATOM 822 C C . CYS A 1 107 ? -14.005 -0.214 15.008 1.00 94.31 107 CYS A C 1
ATOM 824 O O . CYS A 1 107 ? -12.804 -0.472 15.110 1.00 94.31 107 CYS A O 1
ATOM 826 N N . LEU A 1 108 ? -14.780 0.028 16.067 1.00 91.94 108 LEU A N 1
ATOM 827 C CA . LEU A 1 108 ? -14.275 0.048 17.444 1.00 91.94 108 LEU A CA 1
ATOM 828 C C . LEU A 1 108 ? -14.053 -1.370 17.990 1.00 91.94 108 LEU A C 1
ATOM 830 O O . LEU A 1 108 ? -13.161 -1.591 18.805 1.00 91.94 108 LEU A O 1
ATOM 834 N N . GLU A 1 109 ? -14.822 -2.342 17.503 1.00 91.62 109 GLU A N 1
ATOM 835 C CA . GLU A 1 109 ? -14.758 -3.749 17.897 1.00 91.62 109 GLU A CA 1
ATOM 836 C C . GLU A 1 109 ? -13.448 -4.386 17.418 1.00 91.62 109 GLU A C 1
ATOM 838 O O . GLU A 1 109 ? -12.716 -5.005 18.191 1.00 91.62 109 GLU A O 1
ATOM 843 N N . CYS A 1 110 ? -13.106 -4.174 16.145 1.00 90.75 110 CYS A N 1
ATOM 844 C CA . CYS A 1 110 ? -11.851 -4.641 15.558 1.00 90.75 110 CYS A CA 1
ATOM 845 C C . CYS A 1 110 ? -10.688 -3.659 15.725 1.00 90.75 110 CYS A C 1
ATOM 847 O O . CYS A 1 110 ? -9.556 -4.014 15.393 1.00 90.75 110 CYS A O 1
ATOM 849 N N . LYS A 1 111 ? -10.950 -2.450 16.235 1.00 92.69 111 LYS A N 1
ATOM 850 C CA . LYS A 1 111 ? -9.964 -1.377 16.422 1.00 92.69 111 LYS A CA 1
ATOM 851 C C . LYS A 1 111 ? -9.276 -0.986 15.105 1.00 92.69 111 LYS A C 1
ATOM 853 O O . LYS A 1 111 ? -8.048 -0.902 15.019 1.00 92.69 111 LYS A O 1
ATOM 858 N N . LEU A 1 112 ? -10.078 -0.806 14.056 1.00 92.44 112 LEU A N 1
ATOM 859 C CA . LEU A 1 112 ? -9.625 -0.526 12.693 1.00 92.44 112 LEU A CA 1
ATOM 860 C C . LEU A 1 112 ? -10.014 0.884 12.266 1.00 92.44 112 LEU A C 1
ATOM 862 O O . LEU A 1 112 ? -11.168 1.280 12.413 1.00 92.44 112 LEU A O 1
ATOM 866 N N . LEU A 1 113 ? -9.064 1.593 11.655 1.00 95.38 113 LEU A N 1
ATOM 867 C CA . LEU A 1 113 ? -9.318 2.822 10.906 1.00 95.38 113 LEU A CA 1
ATOM 868 C C . LEU A 1 113 ? -9.004 2.546 9.438 1.00 95.38 113 LEU A C 1
ATOM 870 O O . LEU A 1 113 ? -7.874 2.186 9.095 1.00 95.38 113 LEU A O 1
ATOM 874 N N . LEU A 1 114 ? -9.990 2.709 8.564 1.00 94.94 114 LEU A N 1
ATOM 875 C CA . LEU A 1 114 ? -9.898 2.340 7.156 1.00 94.94 114 LEU A CA 1
ATOM 876 C C . LEU A 1 114 ? -10.174 3.537 6.250 1.00 94.94 114 LEU A C 1
ATOM 878 O O . LEU A 1 114 ? -11.069 4.335 6.517 1.00 94.94 114 LEU A O 1
ATOM 882 N N . HIS A 1 115 ? -9.434 3.642 5.144 1.00 94.81 115 HIS A N 1
ATOM 883 C CA . HIS A 1 115 ? -9.915 4.428 4.007 1.00 94.81 115 HIS A CA 1
ATOM 884 C C . HIS A 1 115 ? -11.172 3.765 3.443 1.00 94.81 115 HIS A C 1
ATOM 886 O O . HIS A 1 115 ? -11.283 2.536 3.489 1.00 94.81 115 HIS A O 1
ATOM 892 N N . LYS A 1 116 ? -12.061 4.539 2.813 1.00 92.75 116 LYS A N 1
ATOM 893 C CA . LYS A 1 116 ? -13.237 3.983 2.123 1.00 92.75 116 LYS A CA 1
ATOM 894 C C . LYS A 1 116 ? -12.887 2.820 1.175 1.00 92.75 116 LYS A C 1
ATOM 896 O O . LYS A 1 116 ? -13.441 1.738 1.362 1.00 92.75 116 LYS A O 1
ATOM 901 N N . PRO A 1 117 ? -11.904 2.942 0.254 1.00 92.25 117 PRO A N 1
ATOM 902 C CA . PRO A 1 117 ? -11.561 1.836 -0.642 1.00 92.25 117 PRO A CA 1
ATOM 903 C C . PRO A 1 117 ? -10.971 0.624 0.091 1.00 92.25 117 PRO A C 1
ATOM 905 O O . PRO A 1 117 ? -11.030 -0.491 -0.413 1.00 92.25 117 PRO A O 1
ATOM 908 N N . CYS A 1 118 ? -10.393 0.831 1.280 1.00 93.12 118 CYS A N 1
ATOM 909 C CA . CYS A 1 118 ? -9.878 -0.250 2.116 1.00 93.12 118 CYS A CA 1
ATOM 910 C C . CYS A 1 118 ? -10.997 -1.013 2.840 1.00 93.12 118 CYS A C 1
ATOM 912 O O . CYS A 1 118 ? -10.885 -2.224 3.012 1.00 93.12 118 CYS A O 1
ATOM 914 N N . ALA A 1 119 ? -12.068 -0.324 3.246 1.00 91.81 119 ALA A N 1
ATOM 915 C CA . ALA A 1 119 ? -13.269 -0.955 3.797 1.00 91.81 119 ALA A CA 1
ATOM 916 C C . ALA A 1 119 ? -14.048 -1.745 2.727 1.00 91.81 119 ALA A C 1
ATOM 918 O O . ALA A 1 119 ? -14.667 -2.762 3.029 1.00 91.81 119 ALA A O 1
ATOM 919 N N . GLU A 1 120 ? -13.961 -1.310 1.469 1.00 91.25 120 GLU A N 1
ATOM 920 C CA . GLU A 1 120 ? -14.622 -1.918 0.306 1.00 91.25 120 GLU A CA 1
ATOM 921 C C . GLU A 1 120 ? -13.803 -3.029 -0.373 1.00 91.25 120 GLU A C 1
ATOM 923 O O . GLU A 1 120 ? -14.198 -3.534 -1.427 1.00 91.25 120 GLU A O 1
ATOM 928 N N . LEU A 1 121 ? -12.663 -3.430 0.204 1.00 91.50 121 LEU A N 1
ATOM 929 C CA . LEU A 1 121 ? -11.8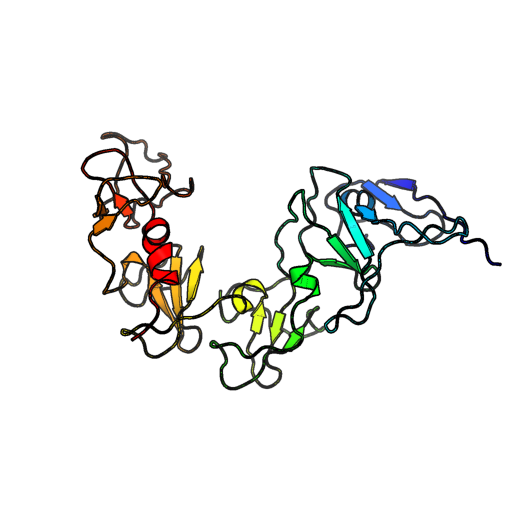29 -4.476 -0.384 1.00 91.50 121 LEU A CA 1
ATOM 930 C C . LEU A 1 121 ? -12.622 -5.784 -0.559 1.00 91.50 121 LEU A C 1
ATOM 932 O O . LEU A 1 121 ? -13.286 -6.242 0.377 1.00 91.50 121 LEU A O 1
ATOM 936 N N . PRO A 1 122 ? -12.541 -6.429 -1.736 1.00 92.31 122 PRO A N 1
ATOM 937 C CA . PRO A 1 122 ? -13.248 -7.677 -1.977 1.00 92.31 122 PRO A CA 1
ATOM 938 C C . PRO A 1 122 ? -12.718 -8.800 -1.080 1.00 92.31 122 PRO A C 1
ATOM 940 O O . PRO A 1 122 ? -11.516 -8.983 -0.924 1.00 92.31 122 PRO A O 1
ATOM 943 N N . LEU A 1 123 ? -13.619 -9.639 -0.563 1.00 92.06 123 LEU A N 1
ATOM 944 C CA . LEU A 1 123 ? -13.237 -10.801 0.249 1.00 92.06 123 LEU A CA 1
ATOM 945 C C . LEU A 1 123 ? -12.327 -11.782 -0.492 1.00 92.06 123 LEU A C 1
ATOM 947 O O . LEU A 1 123 ? -11.508 -12.454 0.128 1.00 92.06 123 LEU A O 1
ATOM 951 N N . THR A 1 124 ? -12.493 -11.904 -1.812 1.00 94.50 124 THR A N 1
ATOM 952 C CA . THR A 1 124 ? -11.688 -12.810 -2.629 1.00 94.50 124 THR A CA 1
ATOM 953 C C . THR A 1 124 ? -11.321 -12.192 -3.970 1.00 94.50 124 THR A C 1
ATOM 955 O O . THR A 1 124 ? -12.154 -11.553 -4.613 1.00 94.50 124 THR A O 1
ATOM 958 N N . ILE A 1 125 ? -10.092 -12.435 -4.425 1.00 95.62 125 ILE A N 1
ATOM 959 C CA . ILE A 1 125 ? -9.582 -11.956 -5.716 1.00 95.62 125 ILE A CA 1
ATOM 960 C C . ILE A 1 125 ? -8.940 -13.083 -6.525 1.00 95.62 125 ILE A C 1
ATOM 962 O O . ILE A 1 125 ? -8.370 -14.025 -5.975 1.00 95.62 125 ILE A O 1
ATOM 966 N N . ASN A 1 126 ? -8.991 -12.953 -7.851 1.00 96.50 126 ASN A N 1
ATOM 967 C CA . ASN A 1 126 ? -8.131 -13.694 -8.772 1.00 96.50 126 ASN A CA 1
ATOM 968 C C . ASN A 1 126 ? -6.974 -12.770 -9.154 1.00 96.50 126 ASN A C 1
ATOM 970 O O . ASN A 1 126 ? -7.209 -11.755 -9.806 1.00 96.50 126 ASN A O 1
ATOM 974 N N . HIS A 1 127 ? -5.744 -13.091 -8.755 1.00 95.88 127 HIS A N 1
ATOM 975 C CA . HIS A 1 127 ? -4.599 -12.219 -9.019 1.00 95.88 127 HIS A CA 1
ATOM 976 C C . HIS A 1 127 ? -3.642 -12.846 -10.050 1.00 95.88 127 HIS A C 1
ATOM 978 O O . HIS A 1 127 ? -3.274 -14.010 -9.880 1.00 95.88 127 HIS A O 1
ATOM 984 N N . PRO A 1 128 ? -3.144 -12.112 -11.070 1.00 95.12 128 PRO A N 1
ATOM 985 C CA . PRO A 1 128 ? -2.241 -12.672 -12.090 1.00 95.12 128 PRO A CA 1
ATOM 986 C C . PRO A 1 128 ? -0.922 -13.245 -11.548 1.00 95.12 128 PRO A C 1
ATOM 988 O O . PRO A 1 128 ? -0.308 -14.101 -12.175 1.00 95.12 128 PRO A O 1
ATOM 991 N N . PHE A 1 129 ? -0.487 -12.807 -10.365 1.00 95.44 129 PHE A N 1
ATOM 992 C CA . PHE A 1 129 ? 0.662 -13.398 -9.658 1.00 95.44 129 PHE A CA 1
ATOM 993 C C . PHE A 1 129 ? 0.387 -14.767 -9.025 1.00 95.44 129 PHE A C 1
ATOM 995 O O . PHE A 1 129 ? 1.327 -15.426 -8.589 1.00 95.44 129 PHE A O 1
ATOM 1002 N N . HIS A 1 130 ? -0.871 -15.191 -8.948 1.00 95.38 130 HIS A N 1
ATOM 1003 C CA . HIS A 1 130 ? -1.264 -16.502 -8.449 1.00 95.38 130 HIS A CA 1
ATOM 1004 C C . HIS A 1 130 ? -2.496 -17.013 -9.214 1.00 95.38 130 HIS A C 1
ATOM 1006 O O . HIS A 1 130 ? -3.583 -17.101 -8.656 1.00 95.38 130 HIS A O 1
ATOM 1012 N N . PRO A 1 131 ? -2.354 -17.340 -10.511 1.00 94.56 131 PRO A N 1
ATOM 1013 C CA . PRO A 1 131 ? -3.498 -17.564 -11.397 1.00 94.56 131 PRO A CA 1
ATOM 1014 C C . PRO A 1 131 ? -4.272 -18.857 -11.107 1.00 94.56 131 PRO A C 1
ATOM 1016 O O . PRO A 1 131 ? -5.379 -19.021 -11.607 1.00 94.56 131 PRO A O 1
ATOM 1019 N N . ARG A 1 132 ? -3.691 -19.795 -10.344 1.00 95.00 132 ARG A N 1
ATOM 1020 C CA . ARG A 1 132 ? -4.288 -21.118 -10.097 1.00 95.00 132 ARG A CA 1
ATOM 1021 C C . ARG A 1 132 ? -5.339 -21.112 -8.988 1.00 95.00 132 ARG A C 1
ATOM 1023 O O . ARG A 1 132 ? -6.260 -21.914 -9.058 1.00 95.00 132 ARG A O 1
ATOM 1030 N N . HIS A 1 133 ? -5.209 -20.231 -7.995 1.00 95.75 133 HIS A N 1
ATOM 1031 C CA . HIS A 1 133 ? -6.105 -20.199 -6.840 1.00 95.75 133 HIS A CA 1
ATOM 1032 C C . HIS A 1 133 ? -6.529 -18.773 -6.509 1.00 95.75 133 HIS A C 1
ATOM 1034 O O . HIS A 1 133 ? -5.805 -17.806 -6.755 1.00 95.75 133 HIS A O 1
ATOM 1040 N N . ARG A 1 134 ? -7.708 -18.657 -5.900 1.00 96.25 134 ARG A N 1
ATOM 1041 C CA . ARG A 1 134 ? -8.207 -17.388 -5.371 1.00 96.25 134 ARG A CA 1
ATOM 1042 C C . ARG A 1 134 ? -7.403 -16.997 -4.137 1.00 96.25 134 ARG A C 1
ATOM 1044 O O . ARG A 1 134 ? -6.997 -17.854 -3.354 1.00 96.25 134 ARG A O 1
ATOM 1051 N N . LEU A 1 135 ? -7.218 -15.699 -3.943 1.00 95.38 135 LEU A N 1
ATOM 1052 C CA . LEU A 1 135 ? -6.694 -15.162 -2.694 1.00 95.38 135 LEU A CA 1
ATOM 1053 C C . LEU A 1 135 ? -7.851 -14.631 -1.858 1.00 95.38 135 LEU A C 1
ATOM 1055 O O . LEU A 1 135 ? -8.714 -13.935 -2.387 1.00 95.38 135 LEU A O 1
ATOM 1059 N N . VAL A 1 136 ? -7.850 -14.948 -0.570 1.00 93.31 136 VAL A N 1
ATOM 1060 C CA . VAL A 1 136 ? -8.843 -14.521 0.418 1.00 93.31 136 VAL A CA 1
ATOM 1061 C C . VAL A 1 136 ? -8.258 -13.387 1.254 1.00 93.31 136 VAL A C 1
ATOM 1063 O O . VAL A 1 136 ? -7.076 -13.424 1.596 1.00 93.31 136 VAL A O 1
ATOM 1066 N N . LEU A 1 137 ? -9.065 -12.374 1.555 1.00 92.06 137 LEU A N 1
ATOM 1067 C CA . LEU A 1 137 ? -8.692 -11.250 2.404 1.00 92.06 137 LEU A CA 1
ATOM 1068 C C . LEU A 1 137 ? -8.650 -11.675 3.879 1.00 92.06 137 LEU A C 1
ATOM 1070 O O . LEU A 1 137 ? -9.614 -12.213 4.411 1.00 92.06 137 LEU A O 1
ATOM 1074 N N . PHE A 1 138 ? -7.546 -11.364 4.547 1.00 87.56 138 PHE A N 1
ATOM 1075 C CA . PHE A 1 138 ? -7.348 -11.507 5.983 1.00 87.56 138 PHE A CA 1
ATOM 1076 C C . PHE A 1 138 ? -7.068 -10.131 6.580 1.00 87.56 138 PHE A C 1
ATOM 1078 O O . PHE A 1 138 ? -6.132 -9.440 6.164 1.00 87.56 138 PHE A O 1
ATOM 1085 N N . THR A 1 139 ? -7.879 -9.750 7.563 1.00 83.50 139 THR A N 1
ATOM 1086 C CA . THR A 1 139 ? -7.817 -8.447 8.243 1.00 83.50 139 THR A CA 1
ATOM 1087 C C . THR A 1 139 ? -6.886 -8.446 9.456 1.00 83.50 139 THR A C 1
ATOM 1089 O O . THR A 1 139 ? -6.554 -7.388 9.985 1.00 83.50 139 THR A O 1
ATOM 1092 N N . GLN A 1 140 ? -6.452 -9.631 9.891 1.00 73.69 140 GLN A N 1
ATOM 1093 C CA . GLN A 1 140 ? -5.526 -9.847 10.997 1.00 73.69 140 GLN A CA 1
ATOM 1094 C C . GLN A 1 140 ? -4.567 -10.991 10.656 1.00 73.69 140 GLN A C 1
ATOM 1096 O O . GLN A 1 140 ? -4.875 -11.856 9.832 1.00 73.69 140 GLN A O 1
ATOM 1101 N N . ILE A 1 141 ? -3.394 -11.004 11.291 1.00 66.56 141 ILE A N 1
ATOM 1102 C CA . ILE A 1 141 ? -2.467 -12.136 11.224 1.00 66.56 141 ILE A CA 1
ATOM 1103 C C . ILE A 1 141 ? -2.921 -13.165 12.271 1.00 66.56 141 ILE A C 1
ATOM 1105 O O . ILE A 1 141 ? -2.906 -12.835 13.458 1.00 66.56 141 ILE A O 1
ATOM 1109 N N . PRO A 1 142 ? -3.328 -14.388 11.878 1.00 63.50 142 PRO A N 1
ATOM 1110 C CA . PRO A 1 142 ? -3.720 -15.415 12.832 1.00 63.50 142 PRO A CA 1
ATOM 1111 C C . PRO A 1 142 ? -2.563 -15.758 13.785 1.00 63.50 142 PRO A C 1
ATOM 1113 O O . PRO A 1 142 ? -1.409 -15.843 13.344 1.00 63.50 142 PRO A O 1
ATOM 1116 N N . PRO A 1 143 ? -2.837 -15.973 15.085 1.00 60.12 143 PRO A N 1
ATOM 1117 C CA . PRO A 1 143 ? -1.813 -16.347 16.053 1.00 60.12 143 PRO A CA 1
ATOM 1118 C C . PRO A 1 143 ? -1.048 -17.605 15.617 1.00 60.12 143 PRO A C 1
ATOM 1120 O O . PRO A 1 143 ? -1.649 -18.625 15.294 1.00 60.12 143 PRO A O 1
ATOM 1123 N N . GLY A 1 144 ? 0.286 -17.544 15.627 1.00 60.66 144 GLY A N 1
ATOM 1124 C CA . GLY A 1 144 ? 1.155 -18.681 15.294 1.00 60.66 144 GLY A CA 1
ATOM 1125 C C . GLY A 1 144 ? 1.525 -18.824 13.812 1.00 60.66 144 GLY A C 1
ATOM 1126 O O . GLY A 1 144 ? 2.404 -19.626 13.490 1.00 60.66 144 GLY A O 1
ATOM 1127 N N . GLU A 1 145 ? 0.943 -18.028 12.910 1.00 64.69 145 GLU A N 1
ATOM 1128 C CA . GLU A 1 145 ? 1.345 -18.023 11.502 1.00 64.69 145 GLU A CA 1
ATOM 1129 C C . GLU A 1 145 ? 2.620 -17.198 11.270 1.00 64.69 145 GLU A C 1
ATOM 1131 O O . GLU A 1 145 ? 2.716 -16.030 11.637 1.00 64.69 145 GLU A O 1
ATOM 1136 N N . ARG A 1 146 ? 3.611 -17.806 10.604 1.00 56.31 146 ARG A N 1
ATOM 1137 C CA . ARG A 1 146 ? 4.886 -17.163 10.224 1.00 56.31 146 ARG A CA 1
ATOM 1138 C C . ARG A 1 146 ? 4.870 -16.575 8.809 1.00 56.31 146 ARG A C 1
ATOM 1140 O O . ARG A 1 146 ? 5.925 -16.232 8.277 1.00 56.31 146 ARG A O 1
ATOM 1147 N N . PHE A 1 147 ? 3.709 -16.513 8.157 1.00 61.16 147 PHE A N 1
ATOM 1148 C CA . PHE A 1 147 ? 3.581 -15.988 6.798 1.00 61.16 147 PHE A CA 1
ATOM 1149 C C . PHE A 1 147 ? 3.650 -14.463 6.820 1.00 61.16 147 PHE A C 1
ATOM 1151 O O . PHE A 1 147 ? 2.648 -13.779 6.655 1.00 61.16 147 PHE A O 1
ATOM 1158 N N . THR A 1 148 ? 4.840 -13.922 7.058 1.00 70.25 148 THR A N 1
ATOM 1159 C CA . THR A 1 148 ? 5.036 -12.475 7.129 1.00 70.25 148 THR A CA 1
ATOM 1160 C C . THR A 1 148 ? 5.491 -11.911 5.791 1.00 70.25 148 THR A C 1
ATOM 1162 O O . THR A 1 148 ? 5.252 -10.752 5.517 1.00 70.25 148 THR A O 1
ATOM 1165 N N . ARG A 1 149 ? 6.087 -12.685 4.878 1.00 86.56 149 ARG A N 1
ATOM 1166 C CA . ARG A 1 149 ? 6.686 -12.088 3.672 1.00 86.56 149 ARG A CA 1
ATOM 1167 C C . ARG A 1 149 ? 5.736 -11.973 2.480 1.00 86.56 149 ARG A C 1
ATOM 1169 O O . ARG A 1 149 ? 5.253 -12.978 1.955 1.00 86.56 149 ARG A O 1
ATOM 1176 N N . CYS A 1 150 ? 5.585 -10.757 1.956 1.00 90.19 150 CYS A N 1
ATOM 1177 C CA . CYS A 1 150 ? 4.916 -10.494 0.682 1.00 90.19 150 CYS A CA 1
ATOM 1178 C C . CYS A 1 150 ? 5.608 -11.216 -0.482 1.00 90.19 150 CYS A C 1
ATOM 1180 O O . CYS A 1 150 ? 6.792 -10.990 -0.719 1.00 90.19 150 CYS A O 1
ATOM 1182 N N . LYS A 1 151 ? 4.895 -11.991 -1.306 1.00 92.19 151 LYS A N 1
ATOM 1183 C CA . LYS A 1 151 ? 5.482 -12.589 -2.526 1.00 92.19 151 LYS A CA 1
ATOM 1184 C C . LYS A 1 151 ? 5.764 -11.562 -3.628 1.00 92.19 151 LYS A C 1
ATOM 1186 O O . LYS A 1 151 ? 6.666 -11.771 -4.441 1.00 92.19 151 LYS A O 1
ATOM 1191 N N . GLY A 1 152 ? 5.038 -10.444 -3.616 1.00 91.94 152 GLY A N 1
ATOM 1192 C CA . GLY A 1 152 ? 5.249 -9.304 -4.504 1.00 91.94 152 GLY A CA 1
ATOM 1193 C C . GLY A 1 152 ? 6.541 -8.563 -4.180 1.00 91.94 152 GLY A C 1
ATOM 1194 O O . GLY A 1 152 ? 7.556 -8.756 -4.845 1.00 91.94 152 GLY A O 1
ATOM 1195 N N . CYS A 1 153 ? 6.504 -7.728 -3.139 1.00 89.56 153 CYS A N 1
ATOM 1196 C CA . CYS A 1 153 ? 7.601 -6.822 -2.790 1.00 89.56 153 CYS A CA 1
ATOM 1197 C C . CYS A 1 153 ? 8.705 -7.450 -1.921 1.00 89.56 153 CYS A C 1
ATOM 1199 O O . CYS A 1 153 ? 9.688 -6.776 -1.636 1.00 89.56 153 CYS A O 1
ATOM 1201 N N . LEU A 1 154 ? 8.561 -8.711 -1.493 1.00 88.88 154 LEU A N 1
ATOM 1202 C CA . LEU A 1 154 ? 9.478 -9.421 -0.584 1.00 88.88 154 LEU A CA 1
ATOM 1203 C C . LEU A 1 154 ? 9.756 -8.727 0.757 1.00 88.88 154 LEU A C 1
ATOM 1205 O O . LEU A 1 154 ? 10.652 -9.159 1.478 1.00 88.88 154 LEU A O 1
ATOM 1209 N N . ARG A 1 155 ? 8.980 -7.700 1.113 1.00 85.75 155 ARG A N 1
ATOM 1210 C CA . ARG A 1 155 ? 9.002 -7.109 2.449 1.00 85.75 155 ARG A CA 1
ATOM 1211 C C . ARG A 1 155 ? 8.242 -8.001 3.419 1.00 85.75 155 ARG A C 1
ATOM 1213 O O . ARG A 1 155 ? 7.262 -8.649 3.036 1.00 85.75 155 ARG A O 1
ATOM 1220 N N . ASP A 1 156 ? 8.727 -8.026 4.648 1.00 83.88 156 ASP A N 1
ATOM 1221 C CA . ASP A 1 156 ? 8.015 -8.634 5.758 1.00 83.88 156 ASP A CA 1
ATOM 1222 C C . ASP A 1 156 ? 6.855 -7.702 6.161 1.00 83.88 156 ASP A C 1
ATOM 1224 O O . ASP A 1 156 ? 6.994 -6.481 6.167 1.00 83.88 156 ASP A O 1
ATOM 1228 N N . PHE A 1 157 ? 5.687 -8.289 6.394 1.00 74.00 157 PHE A N 1
ATOM 1229 C CA . PHE A 1 157 ? 4.469 -7.657 6.873 1.00 74.00 157 PHE A CA 1
ATOM 1230 C C . PHE A 1 157 ? 4.444 -7.774 8.381 1.00 74.00 157 PHE A C 1
ATOM 1232 O O . PHE A 1 157 ? 4.395 -8.876 8.932 1.00 74.00 157 PHE A O 1
ATOM 1239 N N . GLU A 1 158 ? 4.456 -6.618 9.025 1.00 66.69 158 GLU A N 1
ATOM 1240 C CA . GLU A 1 158 ? 4.327 -6.493 10.473 1.00 66.69 158 GLU A CA 1
ATOM 1241 C C . GLU A 1 158 ? 2.873 -6.206 10.877 1.00 66.69 158 GLU A C 1
ATOM 1243 O O . GLU A 1 158 ? 2.450 -6.548 11.980 1.00 66.69 158 GLU A O 1
ATOM 1248 N N . ALA A 1 159 ? 2.092 -5.616 9.970 1.00 74.56 159 ALA A N 1
ATOM 1249 C CA . ALA A 1 159 ? 0.687 -5.275 10.146 1.00 74.56 159 ALA A CA 1
ATOM 1250 C C . ALA A 1 159 ? -0.018 -5.220 8.776 1.00 74.56 159 ALA A C 1
ATOM 1252 O O . ALA A 1 159 ? 0.572 -5.569 7.755 1.00 74.56 159 ALA A O 1
ATOM 1253 N N . GLY A 1 160 ? -1.284 -4.800 8.753 1.00 82.50 160 GLY A N 1
ATOM 1254 C CA . GLY A 1 160 ? -2.014 -4.573 7.508 1.00 82.50 160 GLY A CA 1
ATOM 1255 C C . GLY A 1 160 ? -2.938 -5.715 7.092 1.00 82.50 160 GLY A C 1
ATOM 1256 O O . GLY A 1 160 ? -2.898 -6.831 7.618 1.00 82.50 160 GLY A O 1
ATOM 1257 N N . PHE A 1 161 ? -3.784 -5.425 6.104 1.00 89.62 161 PHE A N 1
ATOM 1258 C CA . PHE A 1 161 ? -4.628 -6.433 5.471 1.00 89.62 161 PHE A CA 1
ATOM 1259 C C . PHE A 1 161 ? -3.820 -7.194 4.420 1.00 89.62 161 PHE A C 1
ATOM 1261 O O . PHE A 1 161 ? -2.964 -6.640 3.722 1.00 89.62 161 PHE A O 1
ATOM 1268 N N . THR A 1 162 ? -4.113 -8.483 4.271 1.00 90.81 162 THR A N 1
ATOM 1269 C CA . THR A 1 162 ? -3.367 -9.364 3.365 1.00 90.81 162 THR A CA 1
ATOM 1270 C C . THR A 1 162 ? -4.300 -10.263 2.574 1.00 90.81 162 THR A C 1
ATOM 1272 O O . THR A 1 162 ? -5.295 -10.746 3.093 1.00 90.81 162 THR A O 1
ATOM 1275 N N . TYR A 1 163 ? -3.958 -10.520 1.319 1.00 93.25 163 TYR A N 1
ATOM 1276 C CA . TYR A 1 163 ? -4.591 -11.518 0.472 1.00 93.25 163 TYR A CA 1
ATOM 1277 C C . TYR A 1 163 ? -3.759 -12.794 0.480 1.00 93.25 163 TYR A C 1
ATOM 1279 O O . TYR A 1 163 ? -2.579 -12.771 0.111 1.00 93.25 163 TYR A O 1
ATOM 1287 N N . ARG A 1 164 ? -4.367 -13.907 0.891 1.00 91.88 164 ARG A N 1
ATOM 1288 C CA . ARG A 1 164 ? -3.682 -15.190 1.091 1.00 91.88 164 ARG A CA 1
ATOM 1289 C C . ARG A 1 164 ? -4.363 -16.307 0.329 1.00 91.88 164 ARG A C 1
ATOM 1291 O O . ARG A 1 164 ? -5.586 -16.361 0.252 1.00 91.88 164 ARG A O 1
ATOM 1298 N N . CYS A 1 165 ? -3.568 -17.221 -0.201 1.00 92.75 165 CYS A N 1
ATOM 1299 C CA . CYS A 1 165 ? -4.081 -18.503 -0.656 1.00 92.75 165 CYS A CA 1
ATOM 1300 C C . CYS A 1 165 ? -4.091 -19.467 0.535 1.00 92.75 165 CYS A C 1
ATOM 1302 O O . CYS A 1 165 ? -3.083 -19.588 1.218 1.00 92.75 165 CYS A O 1
ATOM 1304 N N . VAL A 1 166 ? -5.203 -20.155 0.789 1.00 85.81 166 VAL A N 1
ATOM 1305 C CA . VAL A 1 166 ? -5.274 -21.154 1.874 1.00 85.81 166 VAL A CA 1
ATOM 1306 C C . VAL A 1 166 ? -4.582 -22.468 1.497 1.00 85.81 166 VAL A C 1
ATOM 1308 O O . VAL A 1 166 ? -4.114 -23.199 2.361 1.00 85.81 166 VAL A O 1
ATOM 1311 N N . GLU A 1 167 ? -4.479 -22.749 0.198 1.00 90.56 167 GLU A N 1
ATOM 1312 C CA . GLU A 1 167 ? -3.876 -23.975 -0.340 1.00 90.56 167 GLU A CA 1
ATOM 1313 C C . GLU A 1 167 ? -2.364 -23.837 -0.562 1.00 90.56 167 GLU A C 1
ATOM 1315 O O . GLU A 1 167 ? -1.631 -24.822 -0.610 1.00 90.56 167 GLU A O 1
ATOM 1320 N N . CYS A 1 168 ? -1.880 -22.604 -0.731 1.00 90.19 168 CYS A N 1
ATOM 1321 C CA . CYS A 1 168 ? -0.491 -22.304 -1.058 1.00 90.19 168 CYS A CA 1
ATOM 1322 C C . CYS A 1 168 ? 0.114 -21.362 -0.021 1.00 90.19 168 CYS A C 1
ATOM 1324 O O . CYS A 1 168 ? -0.539 -20.436 0.437 1.00 90.19 168 CYS A O 1
ATOM 1326 N N . ASN A 1 169 ? 1.417 -21.477 0.235 1.00 86.19 169 ASN A N 1
ATOM 1327 C CA . ASN A 1 169 ? 2.169 -20.461 0.979 1.00 86.19 169 ASN A CA 1
ATOM 1328 C C . ASN A 1 169 ? 2.391 -19.194 0.116 1.00 86.19 169 ASN A C 1
ATOM 1330 O O . ASN A 1 169 ? 3.512 -18.888 -0.316 1.00 86.19 169 ASN A O 1
ATOM 1334 N N . PHE A 1 170 ? 1.301 -18.496 -0.205 1.00 91.38 170 PHE A N 1
ATOM 1335 C CA . PHE A 1 170 ? 1.267 -17.319 -1.063 1.00 91.38 170 PHE A CA 1
ATOM 1336 C C . PHE A 1 170 ? 0.485 -16.191 -0.389 1.00 91.38 170 PHE A C 1
ATOM 1338 O O . PHE A 1 170 ? -0.691 -16.347 -0.062 1.00 91.38 170 PHE A O 1
ATOM 1345 N N . LEU A 1 171 ? 1.147 -15.045 -0.230 1.00 91.81 171 LEU A N 1
ATOM 1346 C CA . LEU A 1 171 ? 0.612 -13.858 0.424 1.00 91.81 171 LEU A CA 1
ATOM 1347 C C . LEU A 1 171 ? 0.990 -12.602 -0.363 1.00 91.81 171 LEU A C 1
ATOM 1349 O O . LEU A 1 171 ? 2.147 -12.431 -0.760 1.00 91.81 171 LEU A O 1
ATOM 1353 N N . LEU A 1 172 ? 0.027 -11.700 -0.536 1.00 92.62 172 LEU A N 1
ATOM 1354 C CA . LEU A 1 172 ? 0.231 -10.329 -1.002 1.00 92.62 172 LEU A CA 1
ATOM 1355 C C . LEU A 1 172 ? -0.393 -9.373 0.010 1.00 92.62 172 LEU A C 1
ATOM 1357 O O . LEU A 1 172 ? -1.528 -9.584 0.420 1.00 92.62 172 LEU A O 1
ATOM 1361 N N . GLY A 1 173 ? 0.292 -8.297 0.385 1.00 90.88 173 GLY A N 1
ATOM 1362 C CA . GLY A 1 173 ? -0.422 -7.193 1.034 1.00 90.88 173 GLY A CA 1
ATOM 1363 C C . GLY A 1 173 ? -1.258 -6.425 0.033 1.00 90.88 173 GLY A C 1
ATOM 1364 O O . GLY A 1 173 ? -1.026 -6.514 -1.177 1.00 90.88 173 GLY A O 1
ATOM 1365 N N . THR A 1 174 ? -2.189 -5.635 0.553 1.00 90.00 174 THR A N 1
ATOM 1366 C CA . THR A 1 174 ? -3.125 -4.812 -0.228 1.00 90.00 174 THR A CA 1
ATOM 1367 C C . THR A 1 174 ? -2.436 -4.019 -1.335 1.00 90.00 174 THR A C 1
ATOM 1369 O O . THR A 1 174 ? -2.824 -4.141 -2.490 1.00 90.00 174 THR A O 1
ATOM 1372 N N . GLY A 1 175 ? -1.339 -3.314 -1.038 1.00 88.81 175 GLY A N 1
ATOM 1373 C CA . GLY A 1 175 ? -0.603 -2.547 -2.051 1.00 88.81 175 GLY A CA 1
ATOM 1374 C C . GLY A 1 175 ? -0.071 -3.393 -3.219 1.00 88.81 175 GLY A C 1
ATOM 1375 O O . GLY A 1 175 ? -0.118 -2.958 -4.363 1.00 88.81 175 GLY A O 1
ATOM 1376 N N . CYS A 1 176 ? 0.396 -4.621 -2.961 1.00 92.06 176 CYS A N 1
ATOM 1377 C CA . CYS A 1 176 ? 0.845 -5.533 -4.023 1.00 92.06 176 CYS A CA 1
ATOM 1378 C C . CYS A 1 176 ? -0.315 -6.242 -4.732 1.00 92.06 176 CYS A C 1
ATOM 1380 O O . CYS A 1 176 ? -0.164 -6.611 -5.892 1.00 92.06 176 CYS A O 1
ATOM 1382 N N . ALA A 1 177 ? -1.436 -6.457 -4.041 1.00 93.38 177 ALA A N 1
ATOM 1383 C CA . ALA A 1 177 ? -2.648 -7.044 -4.605 1.00 93.38 177 ALA A CA 1
ATOM 1384 C C . ALA A 1 177 ? -3.410 -6.067 -5.518 1.00 93.38 177 ALA A C 1
ATOM 1386 O O . ALA A 1 177 ? -4.151 -6.507 -6.391 1.00 93.38 177 ALA A O 1
ATOM 1387 N N . SER A 1 178 ? -3.210 -4.759 -5.331 1.00 90.94 178 SER A N 1
ATOM 1388 C CA . SER A 1 178 ? -3.748 -3.703 -6.197 1.00 90.94 178 SER A CA 1
ATOM 1389 C C . SER A 1 178 ? -2.893 -3.433 -7.439 1.00 90.94 178 SER A C 1
ATOM 1391 O O . SER A 1 178 ? -3.278 -2.623 -8.282 1.00 90.94 178 SER A O 1
ATOM 1393 N N . LEU A 1 179 ? -1.721 -4.068 -7.568 1.00 91.00 179 LEU A N 1
ATOM 1394 C CA . LEU A 1 179 ? -0.918 -3.951 -8.781 1.00 91.00 179 LEU A CA 1
ATOM 1395 C C . LEU A 1 179 ? -1.643 -4.623 -9.946 1.00 91.00 179 LEU A C 1
ATOM 1397 O O . LEU A 1 179 ? -2.306 -5.641 -9.780 1.00 91.00 179 LEU A O 1
ATOM 1401 N N . VAL A 1 180 ? -1.452 -4.081 -11.148 1.00 89.00 180 VAL A N 1
ATOM 1402 C CA . VAL A 1 180 ? -1.976 -4.657 -12.391 1.00 89.00 180 VAL A CA 1
ATOM 1403 C C . VAL A 1 180 ? -0.791 -5.150 -13.224 1.00 89.00 180 VAL A C 1
ATOM 1405 O O . VAL A 1 180 ? -0.175 -4.360 -13.943 1.00 89.00 180 VAL A O 1
ATOM 1408 N N . PRO A 1 181 ? -0.407 -6.436 -13.110 1.00 91.00 181 PRO A N 1
ATOM 1409 C CA . PRO A 1 181 ? 0.700 -6.990 -13.877 1.00 91.00 181 PRO A CA 1
ATOM 1410 C C . PRO A 1 181 ? 0.372 -7.032 -15.370 1.00 91.00 181 PRO A C 1
ATOM 1412 O O . PRO A 1 181 ? -0.742 -7.385 -15.756 1.00 91.00 181 PRO A O 1
ATOM 1415 N N . ARG A 1 182 ? 1.359 -6.737 -16.217 1.00 87.19 182 ARG A N 1
ATOM 1416 C CA . ARG A 1 182 ? 1.221 -6.705 -17.679 1.00 87.19 182 ARG A CA 1
ATOM 1417 C C . ARG A 1 182 ? 2.155 -7.699 -18.347 1.00 87.19 182 ARG A C 1
ATOM 1419 O O . ARG A 1 182 ? 3.254 -7.944 -17.858 1.00 87.19 182 ARG A O 1
ATOM 1426 N N . LYS A 1 183 ? 1.723 -8.268 -19.471 1.00 87.69 183 LYS A N 1
ATOM 1427 C CA . LYS A 1 183 ? 2.560 -9.134 -20.305 1.00 87.69 183 LYS A CA 1
ATOM 1428 C C . LYS A 1 183 ? 3.499 -8.276 -21.150 1.00 87.69 183 LYS A C 1
ATOM 1430 O O . LYS A 1 183 ? 3.090 -7.234 -21.649 1.00 87.69 183 LYS A O 1
ATOM 1435 N N . PHE A 1 184 ? 4.731 -8.735 -21.327 1.00 83.88 184 PHE A N 1
ATOM 1436 C CA . PHE A 1 184 ? 5.716 -8.078 -22.178 1.00 83.88 184 PHE A CA 1
ATOM 1437 C C . PHE A 1 184 ? 6.280 -9.087 -23.179 1.00 83.88 184 PHE A C 1
ATOM 1439 O O . PHE A 1 184 ? 6.458 -10.250 -22.837 1.00 83.88 184 PHE A O 1
ATOM 1446 N N . ALA A 1 185 ? 6.598 -8.661 -24.403 1.00 85.19 185 ALA A N 1
ATOM 1447 C CA . ALA A 1 185 ? 7.079 -9.573 -25.448 1.00 85.19 185 ALA A CA 1
ATOM 1448 C C . ALA A 1 185 ? 8.376 -10.313 -25.061 1.00 85.19 185 ALA A C 1
ATOM 1450 O O . ALA A 1 185 ? 8.585 -11.456 -25.455 1.00 85.19 185 ALA A O 1
ATOM 1451 N N . PHE A 1 186 ? 9.223 -9.688 -24.240 1.00 84.81 186 PHE A N 1
ATOM 1452 C CA . PHE A 1 186 ? 10.497 -10.255 -23.797 1.00 84.81 186 PHE A CA 1
ATOM 1453 C C . PHE A 1 186 ? 10.377 -11.229 -22.607 1.00 84.81 186 PHE A C 1
ATOM 1455 O O . PHE A 1 186 ? 11.396 -11.748 -22.146 1.00 84.81 186 PHE A O 1
ATOM 1462 N N . HIS A 1 187 ? 9.176 -11.454 -22.058 1.00 90.38 187 HIS A N 1
ATOM 1463 C CA . HIS A 1 187 ? 8.990 -12.344 -20.913 1.00 90.38 187 HIS A CA 1
ATOM 1464 C C . HIS A 1 187 ? 7.600 -12.993 -20.879 1.00 90.38 187 HIS A C 1
ATOM 1466 O O . HIS A 1 187 ? 6.577 -12.325 -20.985 1.00 90.38 187 HIS A O 1
ATOM 1472 N N . GLU A 1 188 ? 7.553 -14.308 -20.662 1.00 92.19 188 GLU A N 1
ATOM 1473 C CA . GLU A 1 188 ? 6.313 -15.088 -20.780 1.00 92.19 188 GLU A CA 1
ATOM 1474 C C . GLU A 1 188 ? 5.224 -14.690 -19.774 1.00 92.19 188 GLU A C 1
ATOM 1476 O O . GLU A 1 188 ? 4.036 -14.668 -20.108 1.00 92.19 188 GLU A O 1
ATOM 1481 N N . HIS A 1 189 ? 5.621 -14.370 -18.543 1.00 93.75 189 HIS A N 1
ATOM 1482 C CA . HIS A 1 189 ? 4.706 -14.060 -17.453 1.00 93.75 189 HIS A CA 1
ATOM 1483 C C . HIS A 1 189 ? 4.422 -12.556 -17.335 1.00 93.75 189 HIS A C 1
ATOM 1485 O O . HIS A 1 189 ? 5.263 -11.731 -17.693 1.00 93.75 189 HIS A O 1
ATOM 1491 N N . PRO A 1 190 ? 3.292 -12.166 -16.724 1.00 92.19 190 PRO A N 1
ATOM 1492 C CA . PRO A 1 190 ? 3.051 -10.772 -16.392 1.00 92.19 190 PRO A CA 1
ATOM 1493 C C . PRO A 1 190 ? 4.067 -10.213 -15.378 1.00 92.19 190 PRO A C 1
ATOM 1495 O O . PRO A 1 190 ? 4.386 -10.866 -14.377 1.00 92.19 190 PRO A O 1
ATOM 1498 N N . LEU A 1 191 ? 4.531 -8.982 -15.607 1.00 92.50 191 LEU A N 1
ATOM 1499 C CA . LEU A 1 191 ? 5.364 -8.207 -14.687 1.00 92.50 191 LEU A CA 1
ATOM 1500 C C . LEU A 1 191 ? 4.612 -6.980 -14.176 1.00 92.50 191 LEU A C 1
ATOM 1502 O O . LEU A 1 191 ? 3.818 -6.387 -14.902 1.00 92.50 191 LEU A O 1
ATOM 1506 N N . ALA A 1 192 ? 4.908 -6.557 -12.951 1.00 91.69 192 ALA A N 1
ATOM 1507 C CA . ALA A 1 192 ? 4.508 -5.242 -12.452 1.00 91.69 192 ALA A CA 1
ATOM 1508 C C . ALA A 1 192 ? 5.738 -4.433 -12.040 1.00 91.69 192 ALA A C 1
ATOM 1510 O O . ALA A 1 192 ? 6.798 -5.002 -11.765 1.00 91.69 192 ALA A O 1
ATOM 1511 N N . LEU A 1 193 ? 5.585 -3.111 -11.998 1.00 88.06 193 LEU A N 1
ATOM 1512 C CA . LEU A 1 193 ? 6.600 -2.209 -11.469 1.00 88.06 193 LEU A CA 1
ATOM 1513 C C . LEU A 1 193 ? 6.612 -2.282 -9.938 1.00 88.06 193 LEU A C 1
ATOM 1515 O O . LEU A 1 193 ? 5.568 -2.178 -9.298 1.00 88.06 193 LEU A O 1
ATOM 1519 N N . PHE A 1 194 ? 7.801 -2.443 -9.370 1.00 86.50 194 PHE A N 1
ATOM 1520 C CA . PHE A 1 194 ? 8.064 -2.336 -7.942 1.00 86.50 194 PHE A CA 1
ATOM 1521 C C . PHE A 1 194 ? 9.126 -1.268 -7.723 1.00 86.50 194 PHE A C 1
ATOM 1523 O O . PHE A 1 194 ? 10.199 -1.330 -8.323 1.00 86.50 194 PHE A O 1
ATOM 1530 N N . GLU A 1 195 ? 8.821 -0.314 -6.853 1.00 79.56 195 GLU A N 1
ATOM 1531 C CA . GLU A 1 195 ? 9.695 0.802 -6.496 1.00 79.56 195 GLU A CA 1
ATOM 1532 C C . GLU A 1 195 ? 10.320 0.585 -5.116 1.00 79.56 195 GLU A C 1
ATOM 1534 O O . GLU A 1 195 ? 9.757 -0.115 -4.269 1.00 79.56 195 GLU A O 1
ATOM 1539 N N . LYS A 1 196 ? 11.469 1.226 -4.879 1.00 71.62 196 LYS A N 1
ATOM 1540 C CA . LYS A 1 196 ? 12.218 1.188 -3.611 1.00 71.62 196 LYS A CA 1
ATOM 1541 C C . LYS A 1 196 ? 12.505 -0.243 -3.140 1.00 71.62 196 LYS A C 1
ATOM 1543 O O . LYS A 1 196 ? 12.303 -0.590 -1.978 1.00 71.62 196 LYS A O 1
ATOM 1548 N N . THR A 1 197 ? 12.958 -1.089 -4.063 1.00 70.75 197 THR A N 1
ATOM 1549 C CA . THR A 1 197 ? 13.264 -2.501 -3.793 1.00 70.75 197 THR A CA 1
ATOM 1550 C C . THR A 1 197 ? 14.735 -2.826 -4.026 1.00 70.75 197 THR A C 1
ATOM 1552 O O . THR A 1 197 ? 15.379 -2.220 -4.870 1.00 70.75 197 THR A O 1
ATOM 1555 N N . ASN A 1 198 ? 15.250 -3.833 -3.313 1.00 76.44 198 ASN A N 1
ATOM 1556 C CA . ASN A 1 198 ? 16.631 -4.322 -3.444 1.00 76.44 198 ASN A CA 1
ATOM 1557 C C . ASN A 1 198 ? 16.696 -5.595 -4.306 1.00 76.44 198 ASN A C 1
ATOM 1559 O O . ASN A 1 198 ? 17.305 -6.600 -3.924 1.00 76.44 198 ASN A O 1
ATOM 1563 N N . PHE A 1 199 ? 15.991 -5.602 -5.439 1.00 84.00 199 PHE A N 1
ATOM 1564 C CA . PHE A 1 199 ? 15.950 -6.765 -6.322 1.00 84.00 199 PHE A CA 1
ATOM 1565 C C . PHE A 1 199 ? 17.157 -6.817 -7.260 1.00 84.00 199 PHE A C 1
ATOM 1567 O O . PHE A 1 199 ? 17.612 -5.808 -7.783 1.00 84.00 199 PHE A O 1
ATOM 1574 N N . ASN A 1 200 ? 17.659 -8.026 -7.524 1.00 87.25 200 ASN A N 1
ATOM 1575 C CA . ASN A 1 200 ? 18.719 -8.217 -8.510 1.00 87.25 200 ASN A CA 1
ATOM 1576 C C . ASN A 1 200 ? 18.127 -8.124 -9.913 1.00 87.25 200 ASN A C 1
ATOM 1578 O O . ASN A 1 200 ? 17.290 -8.954 -10.282 1.00 87.25 200 ASN A O 1
ATOM 1582 N N . CYS A 1 201 ? 18.635 -7.200 -10.723 1.00 88.69 201 CYS A N 1
ATOM 1583 C CA . CYS A 1 201 ? 18.335 -7.192 -12.148 1.00 88.69 201 CYS A CA 1
ATOM 1584 C C . CYS A 1 201 ? 18.981 -8.397 -12.851 1.00 88.69 201 CYS A C 1
ATOM 1586 O O . CYS A 1 201 ? 20.188 -8.633 -12.747 1.00 88.69 201 CYS A O 1
ATOM 1588 N N . SER A 1 202 ? 18.190 -9.140 -13.620 1.00 90.25 202 SER A N 1
ATOM 1589 C CA . SER A 1 202 ? 18.635 -10.300 -14.395 1.00 90.25 202 SER A CA 1
ATOM 1590 C C . SER A 1 202 ? 19.611 -9.933 -15.519 1.00 90.25 202 SER A C 1
ATOM 1592 O O . SER A 1 202 ? 20.395 -10.789 -15.922 1.00 90.25 202 SER A O 1
ATOM 1594 N N . LYS A 1 203 ? 19.601 -8.675 -15.991 1.00 88.44 203 LYS A N 1
ATOM 1595 C CA . LYS A 1 203 ? 20.474 -8.174 -17.068 1.00 88.44 203 LYS A CA 1
ATOM 1596 C C . LYS A 1 203 ? 21.793 -7.601 -16.545 1.00 88.44 203 LYS A C 1
ATOM 1598 O O . LYS A 1 203 ? 22.850 -8.121 -16.874 1.00 88.44 203 LYS A O 1
ATOM 1603 N N . CYS A 1 204 ? 21.746 -6.546 -15.727 1.00 85.31 204 CYS A N 1
ATOM 1604 C CA . CYS A 1 204 ? 22.954 -5.838 -15.280 1.00 85.31 204 CYS A CA 1
ATOM 1605 C C . CYS A 1 204 ? 23.499 -6.302 -13.923 1.00 85.31 204 CYS A C 1
ATOM 1607 O O . CYS A 1 204 ? 24.540 -5.816 -13.496 1.00 85.31 204 CYS A O 1
ATOM 1609 N N . ARG A 1 205 ? 22.798 -7.202 -13.216 1.00 84.69 205 ARG A N 1
ATOM 1610 C CA . ARG A 1 205 ? 23.162 -7.717 -11.878 1.00 84.69 205 ARG A CA 1
ATOM 1611 C C . ARG A 1 205 ? 23.272 -6.663 -10.764 1.00 84.69 205 ARG A C 1
ATOM 1613 O O . ARG A 1 205 ? 23.545 -7.030 -9.624 1.00 84.69 205 ARG A O 1
ATOM 1620 N N . CYS A 1 206 ? 23.000 -5.391 -11.055 1.00 79.94 206 CYS A N 1
ATOM 1621 C CA . CYS A 1 206 ? 22.958 -4.328 -10.059 1.00 79.94 206 CYS A CA 1
ATOM 1622 C C . CYS A 1 206 ? 21.792 -4.535 -9.071 1.00 79.94 206 CYS A C 1
ATOM 1624 O O . CYS A 1 206 ? 20.740 -5.065 -9.440 1.00 79.94 206 CYS A O 1
ATOM 1626 N N . ARG A 1 207 ? 22.027 -4.127 -7.817 1.00 74.31 207 ARG A N 1
ATOM 1627 C CA . ARG A 1 207 ? 21.092 -4.156 -6.674 1.00 74.31 207 ARG A CA 1
ATOM 1628 C C . ARG A 1 207 ? 20.728 -2.770 -6.135 1.00 74.31 207 ARG A C 1
ATOM 1630 O O . ARG A 1 207 ? 19.872 -2.683 -5.267 1.00 74.31 207 ARG A O 1
ATOM 1637 N N . LYS A 1 208 ? 21.445 -1.726 -6.565 1.00 68.62 208 LYS A N 1
ATOM 1638 C CA . LYS A 1 208 ? 21.341 -0.376 -5.993 1.00 68.62 208 LYS A CA 1
ATOM 1639 C C . LYS A 1 208 ? 20.209 0.449 -6.605 1.00 68.62 208 LYS A C 1
ATOM 1641 O O . LYS A 1 208 ? 19.788 1.422 -5.997 1.00 68.62 208 LYS A O 1
ATOM 1646 N N . CYS A 1 209 ? 19.727 0.071 -7.785 1.00 68.81 209 CYS A N 1
ATOM 1647 C CA . CYS A 1 209 ? 18.648 0.793 -8.440 1.00 68.81 209 CYS A CA 1
ATOM 1648 C C . CYS A 1 209 ? 17.319 0.433 -7.770 1.00 68.81 209 CYS A C 1
ATOM 1650 O O . CYS A 1 209 ? 17.061 -0.729 -7.453 1.00 68.81 209 CYS A O 1
ATOM 1652 N N . THR A 1 210 ? 16.462 1.427 -7.574 1.00 68.56 210 THR A N 1
ATOM 1653 C CA . THR A 1 210 ? 15.289 1.294 -6.703 1.00 68.56 210 THR A CA 1
ATOM 1654 C C . THR A 1 210 ? 14.060 0.721 -7.413 1.00 68.56 210 THR A C 1
ATOM 1656 O O . THR A 1 210 ? 13.193 0.157 -6.744 1.00 68.56 210 THR A O 1
ATOM 1659 N N . SER A 1 211 ? 13.993 0.790 -8.748 1.00 77.62 211 SER A N 1
ATOM 1660 C CA . SER A 1 211 ? 12.792 0.428 -9.514 1.00 77.62 211 SER A CA 1
ATOM 1661 C C . SER A 1 211 ? 13.013 -0.683 -10.542 1.00 77.62 211 SER A C 1
ATOM 1663 O O . SER A 1 211 ? 13.854 -0.574 -11.442 1.00 77.62 211 SER A O 1
ATOM 1665 N N . VAL A 1 212 ? 12.201 -1.742 -10.457 1.00 85.00 212 VAL A N 1
ATOM 1666 C CA . VAL A 1 212 ? 12.246 -2.904 -11.363 1.00 85.00 212 VAL A CA 1
ATOM 1667 C 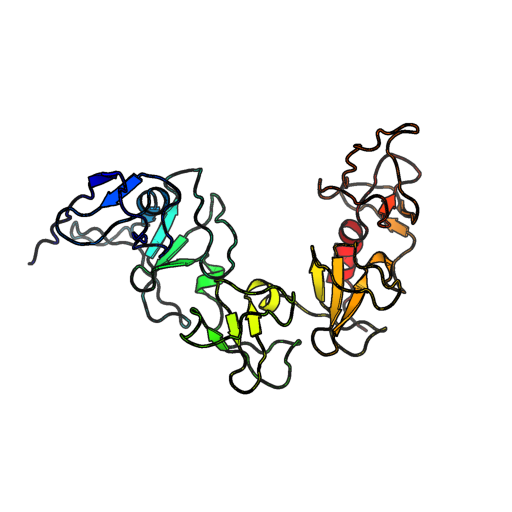C . VAL A 1 212 ? 10.865 -3.316 -11.858 1.00 85.00 212 VAL A C 1
ATOM 1669 O O . VAL A 1 212 ? 9.879 -3.266 -11.127 1.00 85.00 212 VAL A O 1
ATOM 1672 N N . LEU A 1 213 ? 10.812 -3.837 -13.080 1.00 89.44 213 LEU A N 1
ATOM 1673 C CA . LEU A 1 213 ? 9.736 -4.723 -13.504 1.00 89.44 213 LEU A CA 1
ATOM 1674 C C . LEU A 1 213 ? 10.028 -6.122 -12.966 1.00 89.44 213 LEU A C 1
ATOM 1676 O O . LEU A 1 213 ? 11.073 -6.702 -13.271 1.00 89.44 213 LEU A O 1
ATOM 1680 N N . ARG A 1 214 ? 9.105 -6.665 -12.174 1.00 92.44 214 ARG A N 1
ATOM 1681 C CA . ARG A 1 214 ? 9.236 -7.974 -11.532 1.00 92.44 214 ARG A CA 1
ATOM 1682 C C . ARG A 1 214 ? 8.122 -8.911 -11.955 1.00 92.44 214 ARG A C 1
ATOM 1684 O O . ARG A 1 214 ? 6.941 -8.579 -11.863 1.00 92.44 214 ARG A O 1
ATOM 1691 N N . CYS A 1 215 ? 8.516 -10.122 -12.321 1.00 94.69 215 CYS A N 1
ATOM 1692 C CA . CYS A 1 215 ? 7.634 -11.269 -12.397 1.00 94.69 215 CYS A CA 1
ATOM 1693 C C . CYS A 1 215 ? 7.621 -11.990 -11.044 1.00 94.69 215 CYS A C 1
ATOM 1695 O O . CYS A 1 215 ? 8.625 -12.566 -10.624 1.00 94.69 215 CYS A O 1
ATOM 1697 N N . VAL A 1 216 ? 6.470 -12.014 -10.375 1.00 94.94 216 VAL A N 1
ATOM 1698 C CA . VAL A 1 216 ? 6.319 -12.737 -9.099 1.00 94.94 216 VAL A CA 1
ATOM 1699 C C . VAL A 1 216 ? 6.300 -14.256 -9.295 1.00 94.94 216 VAL A C 1
ATOM 1701 O O . VAL A 1 216 ? 6.757 -14.979 -8.415 1.00 94.94 216 VAL A O 1
ATOM 1704 N N . LEU A 1 217 ? 5.828 -14.740 -10.448 1.00 94.69 217 LEU A N 1
ATOM 1705 C CA . LEU A 1 217 ? 5.691 -16.174 -10.724 1.00 94.69 217 LEU A CA 1
ATOM 1706 C C . LEU A 1 217 ? 7.042 -16.892 -10.831 1.00 94.69 217 LEU A C 1
ATOM 1708 O O . LEU A 1 217 ? 7.189 -17.982 -10.288 1.00 94.69 217 LEU A O 1
ATOM 1712 N N . CYS A 1 218 ? 8.029 -16.284 -11.496 1.00 94.62 218 CYS A N 1
ATOM 1713 C CA . CYS A 1 218 ? 9.347 -16.897 -11.707 1.00 94.62 218 CYS A CA 1
ATOM 1714 C C . CYS A 1 218 ? 10.511 -16.135 -11.049 1.00 94.62 218 CYS A C 1
ATOM 1716 O O . CYS A 1 218 ? 11.657 -16.566 -11.133 1.00 94.62 218 CYS A O 1
ATOM 1718 N N . GLY A 1 219 ? 10.244 -14.995 -10.401 1.00 92.81 219 GLY A N 1
ATOM 1719 C CA . GLY A 1 219 ? 11.262 -14.190 -9.721 1.00 92.81 219 GLY A CA 1
ATOM 1720 C C . GLY A 1 219 ? 12.179 -13.384 -10.647 1.00 92.81 219 GLY A C 1
ATOM 1721 O O . GLY A 1 219 ? 13.158 -12.812 -10.163 1.00 92.81 219 GLY A O 1
ATOM 1722 N N . PHE A 1 220 ? 11.885 -13.319 -11.950 1.00 93.31 220 PHE A N 1
ATOM 1723 C CA . PHE A 1 220 ? 12.605 -12.477 -12.906 1.00 93.31 220 PHE A CA 1
ATOM 1724 C C . PHE A 1 220 ? 12.427 -10.993 -12.563 1.00 93.31 220 PHE A C 1
ATOM 1726 O O . PHE A 1 220 ? 11.304 -10.546 -12.329 1.00 93.31 220 PHE A O 1
ATOM 1733 N N . ASN A 1 221 ? 13.519 -10.223 -12.563 1.00 92.00 221 ASN A N 1
ATOM 1734 C CA . ASN A 1 221 ? 13.476 -8.776 -12.343 1.00 92.00 221 ASN A CA 1
ATOM 1735 C C . ASN A 1 221 ? 14.354 -8.069 -13.371 1.00 92.00 221 ASN A C 1
ATOM 1737 O O . ASN A 1 221 ? 15.470 -8.507 -13.649 1.00 92.00 221 ASN A O 1
ATOM 1741 N N . ILE A 1 222 ? 13.894 -6.941 -13.894 1.00 88.75 222 ILE A N 1
ATOM 1742 C CA . ILE A 1 222 ? 14.670 -6.109 -14.811 1.00 88.75 222 ILE A CA 1
ATOM 1743 C C . ILE A 1 222 ? 14.473 -4.639 -14.456 1.00 88.75 222 ILE A C 1
ATOM 1745 O O . ILE A 1 222 ? 13.348 -4.199 -14.234 1.00 88.75 222 ILE A O 1
ATOM 1749 N N . HIS A 1 223 ? 15.557 -3.866 -14.378 1.00 84.69 223 HIS A N 1
ATOM 1750 C CA . HIS A 1 223 ? 15.424 -2.416 -14.230 1.00 84.69 223 HIS A CA 1
ATOM 1751 C C . HIS A 1 223 ? 14.731 -1.822 -15.451 1.00 84.69 223 HIS A C 1
ATOM 1753 O O . HIS A 1 223 ? 14.934 -2.295 -16.571 1.00 84.69 223 HIS A O 1
ATOM 1759 N N . LEU A 1 224 ? 14.002 -0.724 -15.256 1.00 79.19 224 LEU A N 1
ATOM 1760 C CA . LEU A 1 224 ? 13.393 0.002 -16.370 1.00 79.19 224 LEU A CA 1
ATOM 1761 C C . LEU A 1 224 ? 14.437 0.479 -17.389 1.00 79.19 224 LEU A C 1
ATOM 1763 O O . LEU A 1 224 ? 14.203 0.364 -18.580 1.00 79.19 224 LEU A O 1
ATOM 1767 N N . HIS A 1 225 ? 15.627 0.903 -16.954 1.00 77.62 225 HIS A N 1
ATOM 1768 C CA . HIS A 1 225 ? 16.720 1.267 -17.869 1.00 77.62 225 HIS A CA 1
ATOM 1769 C C . HIS A 1 225 ? 17.402 0.058 -18.548 1.00 77.62 225 HIS A C 1
ATOM 1771 O O . HIS A 1 225 ? 18.173 0.209 -19.493 1.00 77.62 225 HIS A O 1
ATOM 1777 N N . CYS A 1 226 ? 17.167 -1.157 -18.042 1.00 82.00 226 CYS A N 1
ATOM 1778 C CA . CYS A 1 226 ? 17.667 -2.404 -18.624 1.00 82.00 226 CYS A CA 1
ATOM 1779 C C . CYS A 1 226 ? 16.680 -3.020 -19.626 1.00 82.00 226 CYS A C 1
ATOM 1781 O O . CYS A 1 226 ? 17.064 -3.949 -20.347 1.00 82.00 226 CYS A O 1
ATOM 1783 N N . PHE A 1 227 ? 15.443 -2.518 -19.653 1.00 79.00 227 PHE A N 1
ATOM 1784 C CA . PHE A 1 227 ? 14.383 -2.914 -20.569 1.00 79.00 227 PHE A CA 1
ATOM 1785 C C . PHE A 1 227 ? 14.880 -2.835 -22.027 1.00 79.00 227 PHE A C 1
ATOM 1787 O O . PHE A 1 227 ? 15.401 -1.791 -22.421 1.00 79.00 227 PHE A O 1
ATOM 1794 N N . PRO A 1 228 ? 14.802 -3.932 -22.810 1.00 75.50 228 PRO A N 1
ATOM 1795 C CA . PRO A 1 228 ? 15.304 -3.955 -24.184 1.00 75.50 228 PRO A CA 1
ATOM 1796 C C . PRO A 1 228 ? 14.669 -2.910 -25.104 1.00 75.50 228 PRO A C 1
ATOM 1798 O O . PRO A 1 228 ? 15.398 -2.286 -25.866 1.00 75.50 228 PRO A O 1
ATOM 1801 N N . ASP A 1 229 ? 13.361 -2.670 -24.977 1.00 74.25 229 ASP A N 1
ATOM 1802 C CA . ASP A 1 229 ? 12.614 -1.770 -25.869 1.00 74.25 229 ASP A CA 1
ATOM 1803 C C . ASP A 1 229 ? 12.432 -0.372 -25.263 1.00 74.25 229 ASP A C 1
ATOM 1805 O O . ASP A 1 229 ? 11.465 0.337 -25.547 1.00 74.25 229 ASP A O 1
ATOM 1809 N N . LEU A 1 230 ? 13.346 0.025 -24.374 1.00 78.62 230 LEU A N 1
ATOM 1810 C CA . LEU A 1 230 ? 13.324 1.358 -23.800 1.00 78.62 230 LEU A CA 1
ATOM 1811 C C . LEU A 1 230 ? 13.592 2.395 -24.903 1.00 78.62 230 LEU A C 1
ATOM 1813 O O . LEU A 1 230 ? 14.656 2.333 -25.525 1.00 78.62 230 LEU A O 1
ATOM 1817 N N . PRO A 1 231 ? 12.687 3.365 -25.135 1.00 81.69 231 PRO A N 1
ATOM 1818 C CA . PRO A 1 231 ? 12.893 4.359 -26.176 1.00 81.69 231 PRO A CA 1
ATOM 1819 C C . PRO A 1 231 ? 14.153 5.178 -25.907 1.00 81.69 231 PRO A C 1
ATOM 1821 O O . PRO A 1 231 ? 14.322 5.731 -24.821 1.00 81.69 231 PRO A O 1
ATOM 1824 N N . GLU A 1 232 ? 15.030 5.308 -26.898 1.00 85.44 232 GLU A N 1
ATOM 1825 C CA . GLU A 1 232 ? 16.211 6.166 -26.763 1.00 85.44 232 GLU A CA 1
ATOM 1826 C C . GLU A 1 232 ? 15.826 7.649 -26.637 1.00 85.44 232 GLU A C 1
ATOM 1828 O O . GLU A 1 232 ? 16.549 8.430 -26.018 1.00 85.44 232 GLU A O 1
ATOM 1833 N N . VAL A 1 233 ? 14.667 8.026 -27.183 1.00 86.19 233 VAL A N 1
ATOM 1834 C CA . VAL A 1 233 ? 14.132 9.387 -27.168 1.00 86.19 233 VAL A CA 1
ATOM 1835 C C . VAL A 1 233 ? 12.651 9.362 -26.795 1.00 86.19 233 VAL A C 1
ATOM 1837 O O . VAL A 1 233 ? 11.891 8.537 -27.302 1.00 86.19 233 VAL A O 1
ATOM 1840 N N . VAL A 1 234 ? 12.234 10.280 -25.922 1.00 84.50 234 VAL A N 1
ATOM 1841 C CA . VAL A 1 234 ? 10.835 10.479 -25.504 1.00 84.50 234 VAL A CA 1
ATOM 1842 C C . VAL A 1 234 ? 10.471 11.959 -25.562 1.00 84.50 234 VAL A C 1
ATOM 1844 O O . VAL A 1 234 ? 11.323 12.820 -25.374 1.00 84.50 234 VAL A O 1
ATOM 1847 N N . VAL A 1 235 ? 9.202 12.289 -25.793 1.00 79.31 235 VAL A N 1
ATOM 1848 C CA . VAL A 1 235 ? 8.735 13.683 -25.718 1.00 79.31 235 VAL A CA 1
ATOM 1849 C C . VAL A 1 235 ? 8.396 14.012 -24.262 1.00 79.31 235 VAL A C 1
ATOM 1851 O O . VAL A 1 235 ? 7.649 13.266 -23.624 1.00 79.31 235 VAL A O 1
ATOM 1854 N N . GLY A 1 236 ? 8.914 15.130 -23.736 1.00 67.25 236 GLY A N 1
ATOM 1855 C CA . GLY A 1 236 ? 8.739 15.547 -22.333 1.00 67.25 236 GLY A CA 1
ATOM 1856 C C . GLY A 1 236 ? 7.280 15.754 -21.879 1.00 67.25 236 GLY A C 1
ATOM 1857 O O . GLY A 1 236 ? 6.970 15.781 -20.685 1.00 67.25 236 GLY A O 1
ATOM 1858 N N . GLY A 1 237 ? 6.343 15.826 -22.826 1.00 72.44 237 GLY A N 1
ATOM 1859 C CA . GLY A 1 237 ? 4.910 15.897 -22.571 1.00 72.44 237 GLY A CA 1
ATOM 1860 C C . GLY A 1 237 ? 4.453 17.297 -22.159 1.00 72.44 237 GLY A C 1
ATOM 1861 O O . GLY A 1 237 ? 4.820 18.288 -22.779 1.00 72.44 237 GLY A O 1
ATOM 1862 N N . ARG A 1 238 ? 3.587 17.384 -21.137 1.00 68.06 238 ARG A N 1
ATOM 1863 C CA . ARG A 1 238 ? 3.003 18.666 -20.688 1.00 68.06 238 ARG A CA 1
ATOM 1864 C C . ARG A 1 238 ? 3.991 19.552 -19.922 1.00 68.06 238 ARG A C 1
ATOM 1866 O O . ARG A 1 238 ? 3.789 20.757 -19.885 1.00 68.06 238 ARG A O 1
ATOM 1873 N N . TYR A 1 239 ? 5.024 18.954 -19.331 1.00 68.50 239 TYR A N 1
ATOM 1874 C CA . TYR A 1 239 ? 5.974 19.634 -18.444 1.00 68.50 239 TYR A CA 1
ATOM 1875 C C . TYR A 1 239 ? 7.232 20.110 -19.175 1.00 68.50 239 TYR A C 1
ATOM 1877 O O . TYR A 1 239 ? 7.911 21.013 -18.707 1.00 68.50 239 TYR A O 1
ATOM 1885 N N . HIS A 1 240 ? 7.531 19.527 -20.338 1.00 80.62 240 HIS A N 1
ATOM 1886 C CA . HIS A 1 240 ? 8.684 19.896 -21.144 1.00 80.62 240 HIS A CA 1
ATOM 1887 C C . HIS A 1 240 ? 8.421 19.566 -22.619 1.00 80.62 240 HIS A C 1
ATOM 1889 O O . HIS A 1 240 ? 7.934 18.479 -22.929 1.00 80.62 240 HIS A O 1
ATOM 1895 N N . ARG A 1 241 ? 8.698 20.503 -23.534 1.00 81.75 241 ARG A N 1
ATOM 1896 C CA . ARG A 1 241 ? 8.299 20.383 -24.952 1.00 81.75 241 ARG A CA 1
ATOM 1897 C C . ARG A 1 241 ? 9.366 19.784 -25.862 1.00 81.75 241 ARG A C 1
ATOM 1899 O O . ARG A 1 241 ? 9.012 19.288 -26.928 1.00 81.75 241 ARG A O 1
ATOM 1906 N N . HIS A 1 242 ? 10.632 19.810 -25.460 1.00 86.69 242 HIS A N 1
ATOM 1907 C CA . HIS A 1 242 ? 11.699 19.221 -26.259 1.00 86.69 242 HIS A CA 1
ATOM 1908 C C . HIS A 1 242 ? 11.742 17.698 -26.104 1.00 86.69 242 HIS A C 1
ATOM 1910 O O . HIS A 1 242 ? 11.173 17.106 -25.173 1.00 86.69 242 HIS A O 1
ATOM 1916 N N . ALA A 1 243 ? 12.425 17.065 -27.052 1.00 86.75 243 ALA A N 1
ATOM 1917 C CA . ALA A 1 243 ? 12.761 15.658 -26.975 1.00 86.75 243 ALA A CA 1
ATOM 1918 C C . ALA A 1 243 ? 13.802 15.433 -25.868 1.00 86.75 243 ALA A C 1
ATOM 1920 O O . ALA A 1 243 ? 14.798 16.148 -25.772 1.00 86.75 243 ALA A O 1
ATOM 1921 N N . LEU A 1 244 ? 13.571 14.422 -25.038 1.00 88.56 244 LEU A N 1
ATOM 1922 C CA . LEU A 1 244 ? 14.505 13.985 -24.014 1.00 88.56 244 LEU A CA 1
ATOM 1923 C C . LEU A 1 244 ? 15.206 12.721 -24.491 1.00 88.56 244 LEU A C 1
ATOM 1925 O O . LEU A 1 244 ? 14.549 11.773 -24.931 1.00 88.56 244 LEU A O 1
ATOM 1929 N N . ARG A 1 245 ? 16.529 12.688 -24.368 1.00 89.19 245 ARG A N 1
ATOM 1930 C CA . ARG A 1 245 ? 17.360 11.548 -24.748 1.00 89.19 245 ARG A CA 1
ATOM 1931 C C . ARG A 1 245 ? 17.723 10.736 -23.515 1.00 89.19 245 ARG A C 1
ATOM 1933 O O . ARG A 1 245 ? 17.984 11.300 -22.456 1.00 89.19 245 ARG A O 1
ATOM 1940 N N . LEU A 1 246 ? 17.738 9.417 -23.652 1.00 87.38 246 LEU A N 1
ATOM 1941 C CA . LEU A 1 246 ? 18.231 8.532 -22.609 1.00 87.38 246 LEU A CA 1
ATOM 1942 C C . LEU A 1 246 ? 19.743 8.720 -22.452 1.00 87.38 246 LEU A C 1
ATOM 1944 O O . LEU A 1 246 ? 20.512 8.477 -23.387 1.00 87.38 246 LEU A O 1
ATOM 1948 N N . THR A 1 247 ? 20.156 9.076 -21.244 1.00 84.12 247 THR A N 1
ATOM 1949 C CA . THR A 1 247 ? 21.545 9.330 -20.875 1.00 84.12 247 THR A CA 1
ATOM 1950 C C . THR A 1 247 ? 21.966 8.305 -19.828 1.00 84.12 247 THR A C 1
ATOM 1952 O O . THR A 1 247 ? 21.288 8.095 -18.824 1.00 84.12 247 THR A O 1
ATOM 1955 N N . LYS A 1 248 ? 23.061 7.587 -20.105 1.00 71.88 248 LYS A N 1
ATOM 1956 C CA . LYS A 1 248 ? 23.593 6.513 -19.239 1.00 71.88 248 LYS A CA 1
ATOM 1957 C C . LYS A 1 248 ? 24.701 6.993 -18.304 1.00 71.88 248 LYS A C 1
ATOM 1959 O O . LYS A 1 248 ? 25.160 6.225 -17.467 1.00 71.88 248 LYS A O 1
ATOM 1964 N N . THR A 1 249 ? 25.159 8.220 -18.501 1.00 68.69 249 THR A N 1
ATOM 1965 C CA . THR A 1 249 ? 26.130 8.892 -17.647 1.00 68.69 249 THR A CA 1
ATOM 1966 C C . THR A 1 249 ? 25.392 9.793 -16.660 1.00 68.69 249 THR A C 1
ATOM 1968 O O . THR A 1 249 ? 24.351 10.341 -17.032 1.00 68.69 249 THR A O 1
ATOM 1971 N N . PRO A 1 250 ? 25.923 9.971 -15.439 1.00 67.12 250 PRO A N 1
ATOM 1972 C CA . PRO A 1 250 ? 25.432 10.979 -14.510 1.00 67.12 250 PRO A CA 1
ATOM 1973 C C . PRO A 1 250 ? 25.284 12.326 -15.221 1.00 67.12 250 PRO A C 1
ATOM 1975 O O . PRO A 1 250 ? 26.243 12.815 -15.816 1.00 67.12 250 PRO A O 1
ATOM 1978 N N . VAL A 1 251 ? 24.083 12.899 -15.196 1.00 68.12 251 VAL A N 1
ATOM 1979 C CA . VAL A 1 251 ? 23.872 14.290 -15.610 1.00 68.12 251 VAL A CA 1
ATOM 1980 C C . VAL A 1 251 ? 23.974 15.127 -14.345 1.00 68.12 251 VAL A C 1
ATOM 1982 O O . VAL A 1 251 ? 23.092 15.037 -13.483 1.00 68.12 251 VAL A O 1
ATOM 1985 N N . GLN A 1 252 ? 25.098 15.834 -14.232 1.00 66.69 252 GLN A N 1
ATOM 1986 C CA . GLN A 1 252 ? 25.347 16.854 -13.218 1.00 66.69 252 GLN A CA 1
ATOM 1987 C C . GLN A 1 252 ? 24.726 18.175 -13.674 1.00 66.69 252 GLN A C 1
ATOM 1989 O O . GLN A 1 252 ? 24.631 18.424 -14.880 1.00 66.69 252 GLN A O 1
ATOM 1994 N N . ASP A 1 253 ? 24.298 18.994 -12.719 1.00 64.44 253 ASP A N 1
ATOM 1995 C CA . ASP A 1 253 ? 23.673 20.281 -13.012 1.00 64.44 253 ASP A CA 1
ATOM 1996 C C . ASP A 1 253 ? 24.752 21.374 -13.195 1.00 64.44 253 ASP A C 1
ATOM 1998 O O . ASP A 1 253 ? 24.550 22.308 -13.976 1.00 64.44 253 ASP A O 1
ATOM 2002 N N . TYR A 1 254 ? 25.939 21.190 -12.592 1.00 65.94 254 TYR A N 1
ATOM 2003 C CA . TYR A 1 254 ? 27.128 22.039 -12.728 1.00 65.94 254 TYR A CA 1
ATOM 2004 C C . TYR A 1 254 ? 28.415 21.239 -13.031 1.00 65.94 254 TYR A C 1
ATOM 2006 O O . TYR A 1 254 ? 28.520 20.049 -12.749 1.00 65.94 254 TYR A O 1
ATOM 2014 N N . GLU A 1 255 ? 29.430 21.903 -13.606 1.00 61.69 255 GLU A N 1
ATOM 2015 C CA . GLU A 1 255 ? 30.734 21.292 -13.951 1.00 61.69 255 GLU A CA 1
ATOM 2016 C C . GLU A 1 255 ? 31.571 20.892 -12.721 1.00 61.69 255 GLU A C 1
ATOM 2018 O O . GLU A 1 255 ? 32.470 20.056 -12.818 1.00 61.69 255 GLU A O 1
ATOM 2023 N N . VAL A 1 256 ? 31.290 21.506 -11.567 1.00 62.50 256 VAL A N 1
ATOM 2024 C CA . VAL A 1 256 ? 31.952 21.245 -10.286 1.00 62.50 256 VAL A CA 1
ATOM 2025 C C . VAL A 1 256 ? 30.869 21.116 -9.223 1.00 62.50 256 VAL A C 1
ATOM 2027 O O . VAL A 1 256 ? 30.283 22.111 -8.807 1.00 62.50 256 VAL A O 1
ATOM 2030 N N . GLU A 1 257 ? 30.613 19.887 -8.794 1.00 64.62 257 GLU A N 1
ATOM 2031 C CA . GLU A 1 257 ? 29.637 19.559 -7.755 1.00 64.62 257 GLU A CA 1
ATOM 2032 C C . GLU A 1 257 ? 30.366 19.026 -6.524 1.00 64.62 257 GLU A C 1
ATOM 2034 O O . GLU A 1 257 ? 31.383 18.339 -6.645 1.00 64.62 257 GLU A O 1
ATOM 2039 N N . SER A 1 258 ? 29.849 19.343 -5.336 1.00 66.06 258 SER A N 1
ATOM 2040 C CA . SER A 1 258 ? 30.305 18.709 -4.095 1.00 66.06 258 SER A CA 1
ATOM 2041 C C . SER A 1 258 ? 30.009 17.205 -4.129 1.00 66.06 258 SER A C 1
ATOM 2043 O O . SER A 1 258 ? 29.028 16.781 -4.742 1.00 66.06 258 SER A O 1
ATOM 2045 N N . ASP A 1 259 ? 30.787 16.407 -3.395 1.00 65.75 259 ASP A N 1
ATOM 2046 C CA . ASP A 1 259 ? 30.487 14.985 -3.167 1.00 65.75 259 ASP A CA 1
ATOM 2047 C C . ASP A 1 259 ? 29.114 14.776 -2.483 1.00 65.75 259 ASP A C 1
ATOM 2049 O O . ASP A 1 259 ? 28.538 13.692 -2.577 1.00 65.75 259 ASP A O 1
ATOM 2053 N N . ASP A 1 260 ? 28.572 15.828 -1.855 1.00 68.12 260 ASP A N 1
ATOM 2054 C CA . ASP A 1 260 ? 27.266 15.860 -1.182 1.00 68.12 260 ASP A CA 1
ATOM 2055 C C . ASP A 1 260 ? 26.138 16.473 -2.041 1.00 68.12 260 ASP A C 1
ATOM 2057 O O . ASP A 1 260 ? 25.071 16.800 -1.520 1.00 68.12 260 ASP A O 1
ATOM 2061 N N . ALA A 1 261 ? 26.360 16.709 -3.339 1.00 71.94 261 ALA A N 1
ATOM 2062 C CA . ALA A 1 261 ? 25.335 17.298 -4.197 1.00 71.94 261 ALA A CA 1
ATOM 2063 C C . ALA A 1 261 ? 24.127 16.356 -4.361 1.00 71.94 261 ALA A C 1
ATOM 2065 O O . ALA A 1 261 ? 24.256 15.199 -4.769 1.00 71.94 261 ALA A O 1
ATOM 2066 N N . GLU A 1 262 ? 22.937 16.877 -4.066 1.00 77.50 262 GLU A N 1
ATOM 2067 C CA . GLU A 1 262 ? 21.670 16.169 -4.223 1.00 77.50 262 GLU A CA 1
ATOM 2068 C C . GLU A 1 262 ? 21.045 16.518 -5.574 1.00 77.50 262 GLU A C 1
ATOM 2070 O O . GLU A 1 262 ? 20.791 17.680 -5.889 1.00 77.50 262 GLU A O 1
ATOM 2075 N N . PHE A 1 263 ? 20.762 15.498 -6.378 1.00 82.88 263 PHE A N 1
ATOM 2076 C CA . PHE A 1 263 ? 20.217 15.679 -7.719 1.00 82.88 263 PHE A CA 1
ATOM 2077 C C . PHE A 1 263 ? 18.739 15.342 -7.719 1.00 82.88 263 PHE A C 1
ATOM 2079 O O . PHE A 1 263 ? 18.363 14.281 -7.237 1.00 82.88 263 PHE A O 1
ATOM 2086 N N . TYR A 1 264 ? 17.893 16.178 -8.314 1.00 86.06 264 TYR A N 1
ATOM 2087 C CA . TYR A 1 264 ? 16.443 15.976 -8.289 1.00 86.06 264 TYR A CA 1
ATOM 2088 C C . TYR A 1 264 ? 15.873 15.739 -9.683 1.00 86.06 264 TYR A C 1
ATOM 2090 O O . TYR A 1 264 ? 16.410 16.186 -10.695 1.00 86.06 264 TYR A O 1
ATOM 2098 N N . CYS A 1 265 ? 14.808 14.947 -9.755 1.00 85.44 265 CYS A N 1
ATOM 2099 C CA . CYS A 1 265 ? 14.067 14.709 -10.985 1.00 85.44 265 CYS A CA 1
ATOM 2100 C C . CYS A 1 265 ? 13.080 15.851 -11.222 1.00 85.44 265 CYS A C 1
ATOM 2102 O O . CYS A 1 265 ? 12.142 16.010 -10.442 1.00 85.44 265 CYS A O 1
ATOM 2104 N N . ASP A 1 266 ? 13.200 16.548 -12.352 1.00 87.94 266 ASP A N 1
ATOM 2105 C CA . ASP A 1 266 ? 12.345 17.697 -12.699 1.00 87.94 266 ASP A CA 1
ATOM 2106 C C . ASP A 1 266 ? 10.858 17.350 -12.869 1.00 87.94 266 ASP A C 1
ATOM 2108 O O . ASP A 1 266 ? 10.005 18.227 -12.987 1.00 87.94 266 ASP A O 1
ATOM 2112 N N . LYS A 1 267 ? 10.516 16.058 -12.940 1.00 85.94 267 LYS A N 1
ATOM 2113 C CA . LYS A 1 267 ? 9.125 15.608 -13.073 1.00 85.94 267 LYS A CA 1
ATOM 2114 C C . LYS A 1 267 ? 8.447 15.290 -11.743 1.00 85.94 267 LYS A C 1
ATOM 2116 O O . LYS A 1 267 ? 7.240 15.488 -11.634 1.00 85.94 267 LYS A O 1
ATOM 2121 N N . CYS A 1 268 ? 9.160 14.676 -10.803 1.00 85.12 268 CYS A N 1
ATOM 2122 C CA . CYS A 1 268 ? 8.563 14.181 -9.557 1.00 85.12 268 CYS A CA 1
ATOM 2123 C C . CYS A 1 268 ? 9.155 14.808 -8.300 1.00 85.12 268 CYS A C 1
ATOM 2125 O O . CYS A 1 268 ? 8.703 14.456 -7.215 1.00 85.12 268 CYS A O 1
ATOM 2127 N N . GLU A 1 269 ? 10.162 15.672 -8.448 1.00 87.38 269 GLU A N 1
ATOM 2128 C CA . GLU A 1 269 ? 10.830 16.378 -7.351 1.00 87.38 269 GLU A CA 1
ATOM 2129 C C . GLU A 1 269 ? 11.444 15.424 -6.310 1.00 87.38 269 GLU A C 1
ATOM 2131 O O . GLU A 1 269 ? 11.675 15.786 -5.163 1.00 87.38 269 GLU A O 1
ATOM 2136 N N . GLN A 1 270 ? 11.729 14.178 -6.708 1.00 84.50 270 GLN A N 1
ATOM 2137 C CA . GLN A 1 270 ? 12.434 13.201 -5.878 1.00 84.50 270 GLN A CA 1
ATOM 2138 C C . GLN A 1 270 ? 13.896 13.092 -6.297 1.00 84.50 270 GLN A C 1
ATOM 2140 O O . GLN A 1 270 ? 14.232 13.247 -7.476 1.00 84.50 270 GLN A O 1
ATOM 2145 N N . GLU A 1 271 ? 14.738 12.751 -5.326 1.00 83.69 271 GLU A N 1
ATOM 2146 C CA . GLU A 1 271 ? 16.171 12.554 -5.504 1.00 83.69 271 GLU A CA 1
ATOM 2147 C C . GLU A 1 271 ? 16.484 11.496 -6.586 1.00 83.69 271 GLU A C 1
ATOM 2149 O O . GLU A 1 271 ? 15.810 10.466 -6.741 1.00 83.69 271 GLU A O 1
ATOM 2154 N N . ARG A 1 272 ? 17.516 11.761 -7.381 1.00 81.25 272 ARG A N 1
ATOM 2155 C CA . ARG A 1 272 ? 18.084 10.913 -8.425 1.00 81.25 272 ARG A CA 1
ATOM 2156 C C . ARG A 1 272 ? 19.375 10.309 -7.904 1.00 81.25 272 ARG A C 1
ATOM 2158 O O . ARG A 1 272 ? 20.273 11.019 -7.473 1.00 81.25 272 ARG A O 1
ATOM 2165 N N . SER A 1 273 ? 19.526 9.000 -8.071 1.00 74.69 273 SER A N 1
ATOM 2166 C CA . SER A 1 273 ? 20.838 8.378 -7.930 1.00 74.69 273 SER A CA 1
ATOM 2167 C C . SER A 1 273 ? 21.638 8.629 -9.208 1.00 74.69 273 SER A C 1
ATOM 2169 O O . SER A 1 273 ? 21.235 8.172 -10.274 1.00 74.69 273 SER A O 1
ATOM 2171 N N . LEU A 1 274 ? 22.761 9.347 -9.124 1.00 71.75 274 LEU A N 1
ATOM 2172 C CA . LEU A 1 274 ? 23.615 9.651 -10.282 1.00 71.75 274 LEU A CA 1
ATOM 2173 C C . LEU A 1 274 ? 24.010 8.433 -11.150 1.00 71.75 274 LEU A C 1
ATOM 2175 O O . LEU A 1 274 ? 24.065 8.586 -12.370 1.00 71.75 274 LEU A O 1
ATOM 2179 N N . PRO A 1 275 ? 24.280 7.233 -10.592 1.00 72.44 275 PRO A N 1
ATOM 2180 C CA . PRO A 1 275 ? 24.566 6.045 -11.398 1.00 72.44 275 PRO A CA 1
ATOM 2181 C C . PRO A 1 275 ? 23.378 5.541 -12.229 1.00 72.44 275 PRO A C 1
ATOM 2183 O O . PRO A 1 275 ? 23.578 4.723 -13.131 1.00 72.44 275 PRO A O 1
ATOM 2186 N N . ASP A 1 276 ? 22.152 5.961 -11.910 1.00 75.94 276 ASP A N 1
ATOM 2187 C CA . ASP A 1 276 ? 20.960 5.513 -12.617 1.00 75.94 276 ASP A CA 1
ATOM 2188 C C . ASP A 1 276 ? 20.768 6.316 -13.915 1.00 75.94 276 ASP A C 1
ATOM 2190 O O . ASP A 1 276 ? 20.814 7.546 -13.899 1.00 75.94 276 ASP A O 1
ATOM 2194 N N . PRO A 1 277 ? 20.489 5.650 -15.051 1.00 82.19 277 PRO A N 1
ATOM 2195 C CA . PRO A 1 277 ? 20.165 6.341 -16.291 1.00 82.19 277 PRO A CA 1
ATOM 2196 C C . PRO A 1 277 ? 18.943 7.259 -16.154 1.00 82.19 277 PRO A C 1
ATOM 2198 O O . PRO A 1 277 ? 17.955 6.912 -15.495 1.00 82.19 277 PRO A O 1
ATOM 2201 N N . THR A 1 278 ? 18.981 8.397 -16.845 1.00 86.69 278 THR A N 1
ATOM 2202 C CA . THR A 1 278 ? 17.936 9.433 -16.846 1.00 86.69 278 THR A CA 1
ATOM 2203 C C . THR A 1 278 ? 17.546 9.814 -18.271 1.00 86.69 278 THR A C 1
ATOM 2205 O O . THR A 1 278 ? 18.261 9.520 -19.227 1.00 86.69 278 THR A O 1
ATOM 2208 N N . TYR A 1 279 ? 16.393 10.460 -18.434 1.00 88.19 279 TYR A N 1
ATOM 2209 C CA . TYR A 1 279 ? 16.088 11.194 -19.660 1.00 88.19 279 TYR A CA 1
ATOM 2210 C C . TYR A 1 279 ? 16.482 12.649 -19.466 1.00 88.19 279 TYR A C 1
ATOM 2212 O O . TYR A 1 279 ? 15.980 13.281 -18.537 1.00 88.19 279 TYR A O 1
ATOM 2220 N N . SER A 1 280 ? 17.336 13.171 -20.344 1.00 89.69 280 SER A N 1
ATOM 2221 C CA . SER A 1 280 ? 17.765 14.565 -20.303 1.00 89.69 280 SER A CA 1
ATOM 2222 C C . SER A 1 280 ? 17.448 15.305 -21.597 1.00 89.69 280 SER A C 1
ATOM 2224 O O . SER A 1 280 ? 17.547 14.757 -22.700 1.00 89.69 280 SER A O 1
ATOM 2226 N N . CYS A 1 281 ? 17.057 16.566 -21.463 1.00 89.31 281 CYS A N 1
ATOM 2227 C CA . CYS A 1 281 ? 16.956 17.479 -22.588 1.00 89.31 281 CYS A CA 1
ATOM 2228 C C . CYS A 1 281 ? 18.362 17.891 -23.035 1.00 89.31 281 CYS A C 1
ATOM 2230 O O . CYS A 1 281 ? 19.245 18.097 -22.210 1.00 89.31 281 CYS A O 1
ATOM 2232 N N . GLN A 1 282 ? 18.570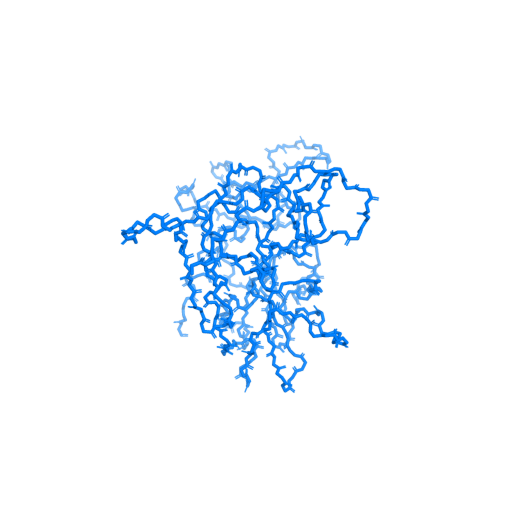 17.985 -24.346 1.00 85.19 282 GLN A N 1
ATOM 2233 C CA . GLN A 1 282 ? 19.826 18.476 -24.930 1.00 85.19 282 GLN A CA 1
ATOM 2234 C C . GLN A 1 282 ? 19.758 19.972 -25.279 1.00 85.19 282 GLN A C 1
ATOM 2236 O O . GLN A 1 282 ? 20.771 20.586 -25.585 1.00 85.19 282 GLN A O 1
ATOM 2241 N N . GLU A 1 283 ? 18.560 20.555 -25.233 1.00 83.12 283 GLU A N 1
ATOM 2242 C CA . GLU A 1 283 ? 18.281 21.960 -25.557 1.00 83.12 283 GLU A CA 1
ATOM 2243 C C . GLU A 1 283 ? 18.025 22.809 -24.296 1.00 83.12 283 GLU A C 1
ATOM 2245 O O . GLU A 1 283 ? 17.828 24.018 -24.387 1.00 83.12 283 GLU A O 1
ATOM 2250 N N . GLY A 1 284 ? 18.010 22.200 -23.106 1.00 78.31 284 GLY A N 1
ATOM 2251 C CA . GLY A 1 284 ? 17.784 22.894 -21.841 1.00 78.31 284 GLY A CA 1
ATOM 2252 C C . GLY A 1 284 ? 18.010 22.007 -20.618 1.00 78.31 284 GLY A C 1
ATOM 2253 O O . GLY A 1 284 ? 18.310 20.822 -20.739 1.00 78.31 284 GLY A O 1
ATOM 2254 N N . HIS A 1 285 ? 17.822 22.583 -19.433 1.00 81.69 285 HIS A N 1
ATOM 2255 C CA . HIS A 1 285 ? 17.993 21.900 -18.149 1.00 81.69 285 HIS A CA 1
ATOM 2256 C C . HIS A 1 285 ? 16.696 21.185 -17.761 1.00 81.69 285 HIS A C 1
ATOM 2258 O O . HIS A 1 285 ? 15.815 21.762 -17.130 1.00 81.69 285 HIS A O 1
ATOM 2264 N N . TYR A 1 286 ? 16.538 19.953 -18.244 1.00 87.50 286 TYR A N 1
ATOM 2265 C CA . TYR A 1 286 ? 15.468 19.059 -17.806 1.00 87.50 286 TYR A CA 1
ATOM 2266 C C . TYR A 1 286 ? 15.998 17.632 -17.739 1.00 87.50 286 TYR A C 1
ATOM 2268 O O . TYR A 1 286 ? 16.373 17.067 -18.768 1.00 87.50 286 TYR A O 1
ATOM 2276 N N . VAL A 1 287 ? 16.010 17.047 -16.549 1.00 88.56 287 VAL A N 1
ATOM 2277 C CA . VAL A 1 287 ? 16.479 15.706 -16.229 1.00 88.56 287 VAL A CA 1
ATOM 2278 C C . VAL A 1 287 ? 15.418 14.995 -15.397 1.00 88.56 287 VAL A C 1
ATOM 2280 O O . VAL A 1 287 ? 15.093 15.371 -14.274 1.00 88.56 287 VAL A O 1
ATOM 2283 N N . ALA A 1 288 ? 14.892 13.899 -15.931 1.00 87.25 288 ALA A N 1
ATOM 2284 C CA . ALA A 1 288 ? 13.880 13.101 -15.255 1.00 87.25 288 ALA A CA 1
ATOM 2285 C C . ALA A 1 288 ? 14.328 11.647 -15.093 1.00 87.25 288 ALA A C 1
ATOM 2287 O O . ALA A 1 288 ? 15.037 11.095 -15.943 1.00 87.25 288 ALA A O 1
ATOM 2288 N N . HIS A 1 289 ? 13.873 10.981 -14.024 1.00 83.31 289 HIS A N 1
ATOM 2289 C CA . HIS A 1 289 ? 14.039 9.531 -13.900 1.00 83.31 289 HIS A CA 1
ATOM 2290 C C . HIS A 1 289 ? 13.436 8.834 -15.125 1.00 83.31 289 HIS A C 1
ATOM 2292 O O . HIS A 1 289 ? 12.373 9.230 -15.614 1.00 83.31 289 HIS A O 1
ATOM 2298 N N . VAL A 1 290 ? 14.043 7.723 -15.557 1.00 82.19 290 VAL A N 1
ATOM 2299 C CA . VAL A 1 290 ? 13.491 6.882 -16.635 1.00 82.19 290 VAL A CA 1
ATOM 2300 C C . VAL A 1 290 ? 12.022 6.553 -16.377 1.00 82.19 290 VAL A C 1
ATOM 2302 O O . VAL A 1 290 ? 11.185 6.799 -17.241 1.00 82.19 290 VAL A O 1
ATOM 2305 N N . GLN A 1 291 ? 11.689 6.105 -15.160 1.00 76.62 291 GLN A N 1
ATOM 2306 C CA . GLN A 1 291 ? 10.323 5.753 -14.754 1.00 76.62 291 GLN A CA 1
ATOM 2307 C C . GLN A 1 291 ? 9.320 6.900 -14.886 1.00 76.62 291 GLN A C 1
ATOM 2309 O O . GLN A 1 291 ? 8.171 6.679 -15.261 1.00 76.62 291 GLN A O 1
ATOM 2314 N N . CYS A 1 292 ? 9.754 8.132 -14.620 1.00 80.31 292 CYS A N 1
ATOM 2315 C CA . CYS A 1 292 ? 8.891 9.298 -14.696 1.00 80.31 292 CYS A CA 1
ATOM 2316 C C . CYS A 1 292 ? 8.494 9.574 -16.144 1.00 80.31 292 CYS A C 1
ATOM 2318 O O . CYS A 1 292 ? 7.365 9.991 -16.384 1.00 80.31 292 CYS A O 1
ATOM 2320 N N . MET A 1 293 ? 9.360 9.289 -17.116 1.00 80.00 293 MET A N 1
ATOM 2321 C CA . MET A 1 293 ? 9.053 9.516 -18.530 1.00 80.00 293 MET A CA 1
ATOM 2322 C C . MET A 1 293 ? 8.372 8.328 -19.202 1.00 80.00 293 MET A C 1
ATOM 2324 O O . MET A 1 293 ? 7.532 8.519 -20.078 1.00 80.00 293 MET A O 1
ATOM 2328 N N . VAL A 1 294 ? 8.654 7.110 -18.740 1.00 73.31 294 VAL A N 1
ATOM 2329 C CA . VAL A 1 294 ? 8.042 5.883 -19.270 1.00 73.31 294 VAL A CA 1
ATOM 2330 C C . VAL A 1 294 ? 6.810 5.431 -18.485 1.00 73.31 294 VAL A C 1
ATOM 2332 O O . VAL A 1 294 ? 6.249 4.386 -18.784 1.00 73.31 294 VAL A O 1
ATOM 2335 N N . SER A 1 295 ? 6.312 6.217 -17.525 1.00 57.78 295 SER A N 1
ATOM 2336 C CA . SER A 1 295 ? 5.060 5.915 -16.807 1.00 57.78 295 SER A CA 1
ATOM 2337 C C . SER A 1 295 ? 3.816 5.950 -17.703 1.00 57.78 295 SER A C 1
ATOM 2339 O O . SER A 1 295 ? 2.795 5.342 -17.380 1.00 57.78 295 SER A O 1
ATOM 2341 N N . LYS A 1 296 ? 3.907 6.607 -18.868 1.00 46.72 296 LYS A N 1
ATOM 2342 C CA . LYS A 1 296 ? 2.949 6.410 -19.963 1.00 46.72 296 LYS A CA 1
ATOM 2343 C C . LYS A 1 296 ? 3.167 5.082 -20.676 1.00 46.72 296 LYS A C 1
ATOM 2345 O O . LYS A 1 296 ? 2.204 4.390 -20.932 1.00 46.72 296 LYS A O 1
ATOM 2350 N N . VAL A 1 297 ? 4.404 4.641 -20.875 1.00 47.75 297 VAL A N 1
ATOM 2351 C CA . VAL A 1 297 ? 4.749 3.350 -21.496 1.00 47.75 297 VAL A CA 1
ATOM 2352 C C . VAL A 1 297 ? 4.313 2.156 -20.622 1.00 47.75 297 VAL A C 1
ATOM 2354 O O . VAL A 1 297 ? 3.838 1.156 -21.144 1.00 47.75 297 VAL A O 1
ATOM 2357 N N . THR A 1 298 ? 4.340 2.248 -19.287 1.00 49.97 298 THR A N 1
ATOM 2358 C CA . THR A 1 298 ? 3.792 1.188 -18.408 1.00 49.97 298 THR A CA 1
ATOM 2359 C C . THR A 1 298 ? 2.257 1.161 -18.338 1.00 49.97 298 THR A C 1
ATOM 2361 O O . THR A 1 298 ? 1.701 0.169 -17.863 1.00 49.97 298 THR A O 1
ATOM 2364 N N . ASN A 1 299 ? 1.560 2.195 -18.831 1.00 43.06 299 ASN A N 1
ATOM 2365 C CA . ASN A 1 299 ? 0.093 2.265 -18.908 1.00 43.06 299 ASN A CA 1
ATOM 2366 C C . ASN A 1 299 ? -0.473 2.141 -20.342 1.00 43.06 299 ASN A C 1
ATOM 2368 O O . ASN A 1 299 ? -1.580 1.631 -20.496 1.00 43.06 299 ASN A O 1
ATOM 2372 N N . GLU A 1 300 ? 0.284 2.548 -21.365 1.00 39.81 300 GLU A N 1
ATOM 2373 C CA . GLU A 1 300 ? -0.088 2.631 -22.790 1.00 39.81 300 GLU A CA 1
ATOM 2374 C C . GLU A 1 300 ? 0.508 1.501 -23.650 1.00 39.81 300 GLU A C 1
ATOM 2376 O O . GLU A 1 300 ? 0.098 1.345 -24.796 1.00 39.81 300 GLU A O 1
ATOM 2381 N N . LEU A 1 301 ? 1.401 0.649 -23.124 1.00 42.31 301 LEU A N 1
ATOM 2382 C CA . LEU A 1 301 ? 1.719 -0.637 -23.764 1.00 42.31 301 LEU A CA 1
ATOM 2383 C C . LEU A 1 301 ? 0.564 -1.628 -23.524 1.00 42.31 301 LEU A C 1
ATOM 2385 O O . LEU A 1 301 ? 0.669 -2.587 -22.754 1.00 42.31 301 LEU A O 1
ATOM 2389 N N . ALA A 1 302 ? -0.583 -1.336 -24.135 1.00 27.72 302 ALA A N 1
ATOM 2390 C CA . ALA A 1 302 ? -1.628 -2.307 -24.405 1.00 27.72 302 ALA A CA 1
ATOM 2391 C C . ALA A 1 302 ? -1.252 -3.108 -25.669 1.00 27.72 302 ALA A C 1
ATOM 2393 O O . ALA A 1 302 ? -0.526 -2.607 -26.528 1.00 27.72 302 ALA A O 1
ATOM 2394 N N . PRO A 1 303 ? -1.678 -4.373 -25.734 1.00 33.97 303 PRO A N 1
ATOM 2395 C CA . PRO A 1 303 ? -1.024 -5.410 -26.512 1.00 33.97 303 PRO A CA 1
ATOM 2396 C C . PRO A 1 303 ? -1.476 -5.401 -27.977 1.00 33.97 303 PRO A C 1
ATOM 2398 O O . PRO A 1 303 ? -2.615 -5.047 -28.282 1.00 33.97 303 PRO A O 1
ATOM 2401 N N . PHE A 1 304 ? -0.589 -5.865 -28.854 1.00 32.09 304 PHE A N 1
ATOM 2402 C CA . PHE A 1 304 ? -1.027 -6.786 -29.899 1.00 32.09 304 PHE A CA 1
ATOM 2403 C C . PHE A 1 304 ? -1.327 -8.139 -29.249 1.00 32.09 304 PHE A C 1
ATOM 2405 O O . PHE A 1 304 ? -0.493 -8.577 -28.418 1.00 32.09 304 PHE A O 1
#

Foldseek 3Di:
DDPPPPQFWDKDFAPDQPDAALWARDRAPDRIWTAGPVDRHIHHPFRVQWAFAFDPDPPPPDTDGDWDDEPQDDDTWTWTAGNDQDRPDAFQAQRHRDDRPFTWTIDSVLSGTHTPVRSHDDQWDCALLHNPAIWGKDSFDPPPDPLQAALQQRDGHPGHIWTHDPVDSHIHGPVRRPFDFDDDPVDDGTWTKFFQGQAQAPQPRDRPHGIWTARSNPGHTHHLVRDPPQDQWAA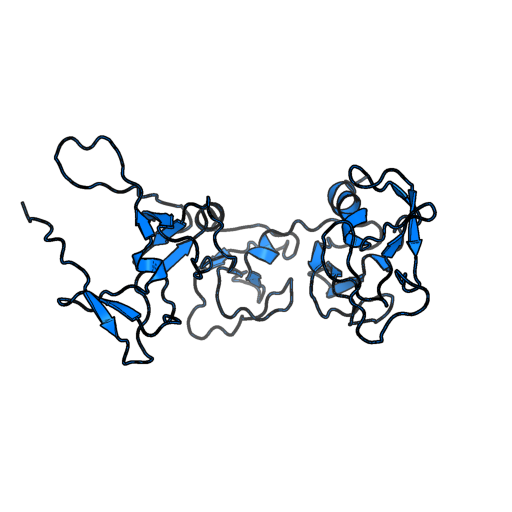PPPQHGAIWGWDQAFDDPDPDDDPPDWDAAPQPRDTDDRNAIWTADPVDGHTHHSCSRCVCVSVVCDDD

InterPro domains:
  IPR004146 DC1 [PF03107] (73-119)
  IPR004146 DC1 [PF03107] (128-177)
  IPR046349 C1-like domain superfamily [SSF57889] (10-53)
  IPR046349 C1-like domain superfamily [SSF57889] (102-181)
  IPR046349 C1-like domain superfamily [SSF57889] (163-227)
  IPR046349 C1-like domain superfamily [SSF57889] (213-294)

Radius of gyration: 24.43 Å; chains: 1; bounding box: 69×47×65 Å